Protein AF-R4XE07-F1 (afdb_monomer_lite)

Secondary structure (DSSP, 8-state):
-----------------------PPPP--PPPHHHHHHHHHHHHHHHHHHHHHHHHHHHTT--PPP--------SS----S--PPPHHHHHHHHHHHHHS---S-EEEEEE---B-STT-B-S-EEEEEEEEEETTEEEEEEEEE---TTS-SBEEEEESS---SS-S-HHHHGGGG-SB--TT---TTSPP-GGGGGGS-TT-HHHHH-PBPTT--TTSEEEEEEEE-S-B--TTSTTB-TTSEEEEE-TTT--EEEEEEEEE-

Sequence (265 aa):
MLQVSLIGATLLLGAVNAAPWVSAAPAWNPPTFSEAVAAHQRAAADNLKKSDADKSAAANKATVPAVDGKSNVKAAVDEPIHKAIDPKEEAKVTEQIRAAKSPEPKGIAFFPALATAPGRNTTPYGFIEFVYTSETSARIEVRLTNMPEDRGPFSYHIHTDRVSEHITDPPEQCKAAKGHLDPANVGEAFVCDSEKKGGCQAGDLTGKYGKIPASIKSSQVYKEVYDEKYISWKASDANFFVNRSIVIHEASNKGRIACANILAL

InterPro domains:
  IPR001424 Superoxide dismutase, copper/zinc binding domain [PF00080] (126-254)
  IPR024134 Superoxide dismutase (Cu/Zn) / superoxide dismutase copper chaperone [PTHR10003] (67-262)
  IPR036423 Superoxide dismutase-like, copper/zinc binding domain superfamily [G3DSA:2.60.40.200] (113-265)
  IPR036423 Superoxide dismutase-like, copper/zinc binding domain superfamily [SSF49329] (113-262)

Structure (mmCIF, N/CA/C/O backbone):
data_AF-R4XE07-F1
#
_entry.id   AF-R4XE07-F1
#
loop_
_atom_site.group_PDB
_atom_site.id
_atom_site.type_symbol
_atom_site.label_atom_id
_atom_site.label_alt_id
_atom_site.label_comp_id
_atom_site.label_asym_id
_atom_site.label_entity_id
_atom_site.label_seq_id
_atom_site.pdbx_PDB_ins_code
_atom_site.Cartn_x
_atom_site.Cartn_y
_atom_site.Cartn_z
_atom_site.occupancy
_atom_site.B_iso_or_equiv
_atom_site.auth_seq_id
_atom_site.auth_comp_id
_atom_site.auth_asym_id
_atom_site.auth_atom_id
_atom_site.pdbx_PDB_model_num
ATOM 1 N N . MET A 1 1 ? -43.673 -75.784 23.549 1.00 46.25 1 MET A N 1
ATOM 2 C CA . MET A 1 1 ? -42.481 -75.943 22.693 1.00 46.25 1 MET A CA 1
ATOM 3 C C . MET A 1 1 ? -42.272 -74.650 21.929 1.00 46.25 1 MET A C 1
ATOM 5 O O . MET A 1 1 ? -43.119 -74.340 21.110 1.00 46.25 1 MET A O 1
ATOM 9 N N . LEU A 1 2 ? -41.245 -73.881 22.293 1.00 37.53 2 LEU A N 1
ATOM 10 C CA . LEU A 1 2 ? -40.236 -73.245 21.430 1.00 37.53 2 LEU A CA 1
ATOM 11 C C . LEU A 1 2 ? -39.593 -72.108 22.235 1.00 37.53 2 LEU A C 1
ATOM 13 O O . LEU A 1 2 ? -40.176 -71.046 22.427 1.00 37.53 2 LEU A O 1
ATOM 17 N N . GLN A 1 3 ? -38.395 -72.387 22.745 1.00 42.88 3 GLN A N 1
ATOM 18 C CA . GLN A 1 3 ? -37.426 -71.364 23.115 1.00 42.88 3 GLN A CA 1
ATOM 19 C C . GLN A 1 3 ? -36.944 -70.687 21.831 1.00 42.88 3 GLN A C 1
ATOM 21 O O . GLN A 1 3 ? -36.571 -71.389 20.893 1.00 42.88 3 GLN A O 1
ATOM 26 N N . VAL A 1 4 ? -36.863 -69.358 21.820 1.00 41.41 4 VAL A N 1
ATOM 27 C CA . VAL A 1 4 ? -35.892 -68.646 20.983 1.00 41.41 4 VAL A CA 1
ATOM 28 C C . VAL A 1 4 ? -35.252 -67.548 21.823 1.00 41.41 4 VAL A C 1
ATOM 30 O O . VAL A 1 4 ? -35.892 -66.879 22.630 1.00 41.41 4 VAL A O 1
ATOM 33 N N . SER A 1 5 ? -33.939 -67.493 21.664 1.00 40.78 5 SER A N 1
ATOM 34 C CA . SER A 1 5 ? -32.919 -66.918 22.522 1.00 40.78 5 SER A CA 1
ATOM 35 C C . SER A 1 5 ? -32.960 -65.391 22.597 1.00 40.78 5 SER A C 1
ATOM 37 O O . SER A 1 5 ? -33.017 -64.717 21.571 1.00 40.78 5 SER A O 1
ATOM 39 N N . LEU A 1 6 ? -32.804 -64.851 23.810 1.00 40.59 6 LEU A N 1
ATOM 40 C CA . LEU A 1 6 ? -32.278 -63.504 24.026 1.00 40.59 6 LEU A CA 1
ATOM 41 C C . LEU A 1 6 ? -30.829 -63.474 23.519 1.00 40.59 6 LEU A C 1
ATOM 43 O O . LEU A 1 6 ? -29.976 -64.184 24.052 1.00 40.59 6 LEU A O 1
ATOM 47 N N . ILE A 1 7 ? -30.541 -62.639 22.522 1.00 45.41 7 ILE A N 1
ATOM 48 C CA . ILE A 1 7 ? -29.182 -62.161 22.260 1.00 45.41 7 ILE A CA 1
ATOM 49 C C . ILE A 1 7 ? -29.114 -60.763 22.865 1.00 45.41 7 ILE A C 1
ATOM 51 O O . ILE A 1 7 ? -29.664 -59.804 22.329 1.00 45.41 7 ILE A O 1
ATOM 55 N N . GLY A 1 8 ? -28.486 -60.677 24.036 1.00 38.91 8 GLY A N 1
ATOM 56 C CA . GLY A 1 8 ? -28.128 -59.414 24.659 1.00 38.91 8 GLY A CA 1
ATOM 57 C C . GLY A 1 8 ? -27.012 -58.753 23.860 1.00 38.91 8 GLY A C 1
ATOM 58 O O . GLY A 1 8 ? -25.876 -59.219 23.874 1.00 38.91 8 GLY A O 1
ATOM 59 N N . ALA A 1 9 ? -27.333 -57.660 23.174 1.00 40.53 9 ALA A N 1
ATOM 60 C CA . ALA A 1 9 ? -26.335 -56.706 22.722 1.00 40.53 9 ALA A CA 1
ATOM 61 C C . ALA A 1 9 ? -26.095 -55.715 23.866 1.00 40.53 9 ALA A C 1
ATOM 63 O O . ALA A 1 9 ? -26.828 -54.743 24.039 1.00 40.53 9 ALA A O 1
ATOM 64 N N . THR A 1 10 ? -25.087 -55.999 24.687 1.00 42.59 10 THR A N 1
ATOM 65 C CA . THR A 1 10 ? -24.553 -55.045 25.659 1.00 42.59 10 THR A CA 1
ATOM 66 C C . THR A 1 10 ? -23.977 -53.863 24.882 1.00 42.59 10 THR A C 1
ATOM 68 O O . THR A 1 10 ? -22.898 -53.962 24.299 1.00 42.59 10 THR A O 1
ATOM 71 N N . LEU A 1 11 ? -24.709 -52.748 24.839 1.00 38.41 11 LEU A N 1
ATOM 72 C CA . LEU A 1 11 ? -24.178 -51.472 24.378 1.00 38.41 11 LEU A CA 1
ATOM 73 C C . LEU A 1 11 ? -23.115 -51.032 25.397 1.00 38.41 11 LEU A C 1
ATOM 75 O O . LEU A 1 11 ? -23.436 -50.529 26.474 1.00 38.41 11 LEU A O 1
ATOM 79 N N . LEU A 1 12 ? -21.839 -51.257 25.084 1.00 41.44 12 LEU A N 1
ATOM 80 C CA . LEU A 1 12 ? -20.749 -50.554 25.749 1.00 41.44 12 LEU A CA 1
ATOM 81 C C . LEU A 1 12 ? -20.900 -49.067 25.409 1.00 41.44 12 LEU A C 1
ATOM 83 O O . LEU A 1 12 ? -20.565 -48.641 24.303 1.00 41.44 12 LEU A O 1
ATOM 87 N N . LEU A 1 13 ? -21.397 -48.271 26.360 1.00 42.09 13 LEU A N 1
ATOM 88 C CA . LEU A 1 13 ? -21.138 -46.836 26.369 1.00 42.09 13 LEU A CA 1
ATOM 89 C C . LEU A 1 13 ? -19.630 -46.653 26.562 1.00 42.09 13 LEU A C 1
ATOM 91 O O . LEU A 1 13 ? -19.124 -46.616 27.682 1.00 42.09 13 LEU A O 1
ATOM 95 N N . GLY A 1 14 ? -18.903 -46.566 25.451 1.00 34.78 14 GLY A N 1
ATOM 96 C CA . GLY A 1 14 ? -17.578 -45.974 25.442 1.00 34.78 14 GLY A CA 1
ATOM 97 C C . GLY A 1 14 ? -17.726 -44.510 25.834 1.00 34.78 14 GLY A C 1
ATOM 98 O O . GLY A 1 14 ? -18.208 -43.700 25.046 1.00 34.78 14 GLY A O 1
ATOM 99 N N . ALA A 1 15 ? -17.341 -44.178 27.063 1.00 43.38 15 ALA A N 1
ATOM 100 C CA . ALA A 1 15 ? -17.113 -42.804 27.464 1.00 43.38 15 ALA A CA 1
ATOM 101 C C . ALA A 1 15 ? -15.987 -42.244 26.585 1.00 43.38 15 ALA A C 1
ATOM 103 O O . ALA A 1 15 ? -14.805 -42.496 26.820 1.00 43.38 15 ALA A O 1
ATOM 104 N N . VAL A 1 16 ? -16.353 -41.508 25.537 1.00 41.44 16 VAL A N 1
ATOM 105 C CA . VAL A 1 16 ? -15.418 -40.620 24.856 1.00 41.44 16 VAL A CA 1
ATOM 106 C C . VAL A 1 16 ? -15.103 -39.493 25.831 1.00 41.44 16 VAL A C 1
ATOM 108 O O . VAL A 1 16 ? -15.877 -38.557 26.009 1.00 41.44 16 VAL A O 1
ATOM 111 N N . ASN A 1 17 ? -13.969 -39.616 26.518 1.00 40.06 17 ASN A N 1
ATOM 112 C CA . ASN A 1 17 ? -13.338 -38.488 27.184 1.00 40.06 17 ASN A CA 1
ATOM 113 C C . ASN A 1 17 ? -13.041 -37.437 26.108 1.00 40.06 17 ASN A C 1
ATOM 115 O O . ASN A 1 17 ? -12.028 -37.509 25.413 1.00 40.06 17 ASN A O 1
ATOM 119 N N . ALA A 1 18 ? -13.941 -36.466 25.960 1.00 41.50 18 ALA A N 1
ATOM 120 C CA . ALA A 1 18 ? -13.648 -35.216 25.287 1.00 41.50 18 ALA A CA 1
ATOM 121 C C . ALA A 1 18 ? -12.631 -34.470 26.158 1.00 41.50 18 ALA A C 1
ATOM 123 O O . ALA A 1 18 ? -12.981 -33.724 27.070 1.00 41.50 18 ALA A O 1
ATOM 124 N N . ALA A 1 19 ? -11.350 -34.742 25.921 1.00 39.81 19 ALA A N 1
ATOM 125 C CA . ALA A 1 19 ? -10.271 -33.931 26.448 1.00 39.81 19 ALA A CA 1
ATOM 126 C C . ALA A 1 19 ? -10.446 -32.500 25.903 1.00 39.81 19 ALA A C 1
ATOM 128 O O . ALA A 1 19 ? -10.545 -32.337 24.683 1.00 39.81 19 ALA A O 1
ATOM 129 N N . PRO A 1 20 ? -10.479 -31.457 26.749 1.00 38.12 20 PRO A N 1
ATOM 130 C CA . PRO A 1 20 ? -10.523 -30.087 26.271 1.00 38.12 20 PRO A CA 1
ATOM 131 C C . PRO A 1 20 ? -9.124 -29.715 25.773 1.00 38.12 20 PRO A C 1
ATOM 133 O O . PRO A 1 20 ? -8.318 -29.137 26.495 1.00 38.12 20 PRO A O 1
ATOM 136 N N . TRP A 1 21 ? -8.814 -30.060 24.525 1.00 38.91 21 TRP A N 1
ATOM 137 C CA . TRP A 1 21 ? -7.677 -29.480 23.815 1.00 38.91 21 TRP A CA 1
ATOM 138 C C . TRP A 1 21 ? -8.070 -28.089 23.320 1.00 38.91 21 TRP A C 1
ATOM 140 O O . TRP A 1 21 ? -8.264 -27.853 22.133 1.00 38.91 21 TRP A O 1
ATOM 150 N N . VAL A 1 22 ? -8.187 -27.149 24.257 1.00 39.59 22 VAL A N 1
ATOM 151 C CA . VAL A 1 22 ? -7.939 -25.742 23.952 1.00 39.59 22 VAL A CA 1
ATOM 152 C C . VAL A 1 22 ? -6.469 -25.522 24.272 1.00 39.59 22 VAL A C 1
ATOM 154 O O . VAL A 1 22 ? -6.110 -25.094 25.366 1.00 39.59 22 VAL A O 1
ATOM 157 N N . SER A 1 23 ? -5.586 -25.863 23.332 1.00 40.41 23 SER A N 1
ATOM 158 C CA . SER A 1 23 ? -4.265 -25.247 23.336 1.00 40.41 23 SER A CA 1
ATOM 159 C C . SER A 1 23 ? -4.505 -23.771 23.047 1.00 40.41 23 SER A C 1
ATOM 161 O O . SER A 1 23 ? -4.778 -23.401 21.903 1.00 40.41 23 SER A O 1
ATOM 163 N N . ALA A 1 24 ? -4.491 -22.938 24.087 1.00 39.38 24 ALA A N 1
ATOM 164 C CA . ALA A 1 24 ? -4.401 -21.501 23.912 1.00 39.38 24 ALA A CA 1
ATOM 165 C C . ALA A 1 24 ? -3.235 -21.245 22.950 1.00 39.38 24 ALA A C 1
ATOM 167 O O . ALA A 1 24 ? -2.100 -21.638 23.233 1.00 39.38 24 ALA A O 1
ATOM 168 N N . ALA A 1 25 ? -3.527 -20.662 21.785 1.00 36.88 25 ALA A N 1
ATOM 169 C CA . ALA A 1 25 ? -2.478 -20.145 20.924 1.00 36.88 25 ALA A CA 1
ATOM 170 C C . ALA A 1 25 ? -1.601 -19.226 21.793 1.00 36.88 25 ALA A C 1
ATOM 172 O O . ALA A 1 25 ? -2.158 -18.457 22.587 1.00 36.88 25 ALA A O 1
ATOM 173 N N . PRO A 1 26 ? -0.263 -19.328 21.722 1.00 36.03 26 PRO A N 1
ATOM 174 C CA . PRO A 1 26 ? 0.598 -18.465 22.514 1.00 36.03 26 PRO A CA 1
ATOM 175 C C . PRO A 1 26 ? 0.203 -17.012 22.246 1.00 36.03 26 PRO A C 1
ATOM 177 O O . PRO A 1 26 ? 0.031 -16.622 21.090 1.00 36.03 26 PRO A O 1
ATOM 180 N N . ALA A 1 27 ? 0.009 -16.236 23.315 1.00 34.91 27 ALA A N 1
ATOM 181 C CA . ALA A 1 27 ? -0.252 -14.810 23.208 1.00 34.91 27 ALA A CA 1
ATOM 182 C C . ALA A 1 27 ? 0.840 -14.192 22.326 1.00 34.91 27 ALA A C 1
ATOM 184 O O . ALA A 1 27 ? 2.028 -14.266 22.646 1.00 34.91 27 ALA A O 1
ATOM 185 N N . TRP A 1 28 ? 0.440 -13.657 21.174 1.00 34.34 28 TRP A N 1
ATOM 186 C CA . TRP A 1 28 ? 1.358 -12.991 20.267 1.00 34.34 28 TRP A CA 1
ATOM 187 C C . TRP A 1 28 ? 1.817 -11.694 20.933 1.00 34.34 28 TRP A C 1
ATOM 189 O O . TRP A 1 28 ? 1.034 -10.757 21.067 1.00 34.34 28 TRP A O 1
ATOM 199 N N . ASN A 1 29 ? 3.074 -11.662 21.372 1.00 35.47 29 ASN A N 1
ATOM 200 C CA . ASN A 1 29 ? 3.746 -10.429 21.757 1.00 35.47 29 ASN A CA 1
ATOM 201 C C . ASN A 1 29 ? 4.391 -9.843 20.494 1.00 35.47 29 ASN A C 1
ATOM 203 O O . ASN A 1 29 ? 5.371 -10.421 20.012 1.00 35.47 29 ASN A O 1
ATOM 207 N N . PRO A 1 30 ? 3.859 -8.744 19.927 1.00 38.34 30 PRO A N 1
ATOM 208 C CA . PRO A 1 30 ? 4.532 -8.067 18.831 1.00 38.34 30 PRO A CA 1
ATOM 209 C C . PRO A 1 30 ? 5.936 -7.632 19.261 1.00 38.34 30 PRO A C 1
ATOM 211 O O . PRO A 1 30 ? 6.096 -7.177 20.398 1.00 38.34 30 PRO A O 1
ATOM 214 N N . PRO A 1 31 ? 6.940 -7.709 18.368 1.00 37.25 31 PRO A N 1
ATOM 215 C CA . PRO A 1 31 ? 8.197 -7.017 18.597 1.00 37.25 31 PRO A CA 1
ATOM 216 C C . PRO A 1 31 ? 7.910 -5.528 18.792 1.00 37.25 31 PRO A C 1
ATOM 218 O O . PRO A 1 31 ? 7.076 -4.936 18.101 1.00 37.25 31 PRO A O 1
ATOM 221 N N . THR A 1 32 ? 8.608 -4.928 19.743 1.00 38.44 32 THR A N 1
ATOM 222 C CA . THR A 1 32 ? 8.589 -3.483 19.944 1.00 38.44 32 THR A CA 1
ATOM 223 C C . THR A 1 32 ? 9.085 -2.772 18.683 1.00 38.44 32 THR A C 1
ATOM 225 O O . THR A 1 32 ? 9.834 -3.329 17.876 1.00 38.44 32 THR A O 1
ATOM 228 N N . PHE A 1 33 ? 8.685 -1.514 18.501 1.00 39.16 33 PHE A N 1
ATOM 229 C CA . PHE A 1 33 ? 9.108 -0.691 17.367 1.00 39.16 33 PHE A CA 1
ATOM 230 C C . PHE A 1 33 ? 10.636 -0.703 17.155 1.00 39.16 33 PHE A C 1
ATOM 232 O O . PHE A 1 33 ? 11.117 -0.890 16.036 1.00 39.16 33 PHE A O 1
ATOM 239 N N . SER A 1 34 ? 11.409 -0.591 18.239 1.00 37.53 34 SER A N 1
ATOM 240 C CA . SER A 1 34 ? 12.874 -0.648 18.197 1.00 37.53 34 SER A CA 1
ATOM 241 C C . SER A 1 34 ? 13.399 -2.001 17.716 1.00 37.53 34 SER A C 1
ATOM 243 O O . SER A 1 34 ? 14.393 -2.047 16.996 1.00 37.53 34 SER A O 1
ATOM 245 N N . GLU A 1 35 ? 12.735 -3.102 18.061 1.00 41.00 35 GLU A N 1
ATOM 246 C CA . GLU A 1 35 ? 13.108 -4.446 17.617 1.00 41.00 35 GLU A CA 1
ATOM 247 C C . GLU A 1 35 ? 12.793 -4.665 16.136 1.00 41.00 35 GLU A C 1
ATOM 249 O O . GLU A 1 35 ? 13.624 -5.229 15.422 1.00 41.00 35 GLU A O 1
ATOM 254 N N . ALA A 1 36 ? 11.649 -4.171 15.655 1.00 37.81 36 ALA A N 1
ATOM 255 C CA . ALA A 1 36 ? 11.265 -4.261 14.247 1.00 37.81 36 ALA A CA 1
ATOM 256 C C . ALA A 1 36 ? 12.189 -3.418 13.349 1.00 37.81 36 ALA A C 1
ATOM 258 O O . ALA A 1 36 ? 12.696 -3.910 12.339 1.00 37.81 36 ALA A O 1
ATOM 259 N N . VAL A 1 37 ? 12.496 -2.182 13.758 1.00 41.25 37 VAL A N 1
ATOM 260 C CA . VAL A 1 37 ? 13.454 -1.315 13.053 1.00 41.25 37 VAL A CA 1
ATOM 261 C C . VAL A 1 37 ? 14.860 -1.902 13.093 1.00 41.25 37 VAL A C 1
ATOM 263 O O . VAL A 1 37 ? 15.514 -1.971 12.055 1.00 41.25 37 VAL A O 1
ATOM 266 N N . ALA A 1 38 ? 15.325 -2.394 14.244 1.00 42.72 38 ALA A N 1
ATOM 267 C CA . ALA A 1 38 ? 16.649 -3.002 14.348 1.00 42.72 38 ALA A CA 1
ATOM 268 C C . ALA A 1 38 ? 16.761 -4.310 13.549 1.00 42.72 38 ALA A C 1
ATOM 270 O O . ALA A 1 38 ? 17.843 -4.637 13.063 1.00 42.72 38 ALA A O 1
ATOM 271 N N . ALA A 1 39 ? 15.685 -5.090 13.422 1.00 42.16 39 ALA A N 1
ATOM 272 C CA . ALA A 1 39 ? 15.653 -6.268 12.555 1.00 42.16 39 ALA A CA 1
ATOM 273 C C . ALA A 1 39 ? 15.742 -5.865 11.075 1.00 42.16 39 ALA A C 1
ATOM 275 O O . ALA A 1 39 ? 16.527 -6.445 10.324 1.00 42.16 39 ALA A O 1
ATOM 276 N N . HIS A 1 40 ? 15.017 -4.817 10.681 1.00 39.91 40 HIS A N 1
ATOM 277 C CA . HIS A 1 40 ? 15.034 -4.296 9.317 1.00 39.91 40 HIS A CA 1
ATOM 278 C C . HIS A 1 40 ? 16.385 -3.658 8.943 1.00 39.91 40 HIS A C 1
ATOM 280 O O . HIS A 1 40 ? 16.942 -3.945 7.886 1.00 39.91 40 HIS A O 1
ATOM 286 N N . GLN A 1 41 ? 16.974 -2.858 9.837 1.00 41.03 41 GLN A N 1
ATOM 287 C CA . GLN A 1 41 ? 18.305 -2.266 9.660 1.00 41.03 41 GLN A CA 1
ATOM 288 C C . GLN A 1 41 ? 19.404 -3.335 9.575 1.00 41.03 41 GLN A C 1
ATOM 290 O O . GLN A 1 41 ? 20.312 -3.219 8.751 1.00 41.03 41 GLN A O 1
ATOM 295 N N . ARG A 1 42 ? 19.309 -4.410 10.372 1.00 43.56 42 ARG A N 1
ATOM 296 C CA . ARG A 1 42 ? 20.222 -5.562 10.275 1.00 43.56 42 ARG A CA 1
ATOM 297 C C . ARG A 1 42 ? 20.092 -6.278 8.931 1.00 43.56 42 ARG A C 1
ATOM 299 O O . ARG A 1 42 ? 21.104 -6.533 8.286 1.00 43.56 42 ARG A O 1
ATOM 306 N N . ALA A 1 43 ? 18.867 -6.510 8.463 1.00 40.03 43 ALA A N 1
ATOM 307 C CA . ALA A 1 43 ? 18.619 -7.114 7.155 1.00 40.03 43 ALA A CA 1
ATOM 308 C C . ALA A 1 43 ? 19.146 -6.249 5.993 1.00 40.03 43 ALA A C 1
ATOM 310 O O . ALA A 1 43 ? 19.711 -6.780 5.035 1.00 40.03 43 ALA A O 1
ATOM 311 N N . ALA A 1 44 ? 19.018 -4.920 6.088 1.00 37.88 44 ALA A N 1
ATOM 312 C CA . ALA A 1 44 ? 19.599 -3.987 5.124 1.00 37.88 44 ALA A CA 1
ATOM 313 C C . ALA A 1 44 ? 21.138 -4.062 5.114 1.00 37.88 44 ALA A C 1
ATOM 315 O O . ALA A 1 44 ? 21.746 -4.142 4.047 1.00 37.88 44 ALA A O 1
ATOM 316 N N . ALA A 1 45 ? 21.770 -4.111 6.291 1.00 34.69 45 ALA A N 1
ATOM 317 C CA . ALA A 1 45 ? 23.222 -4.235 6.418 1.00 34.69 45 ALA A CA 1
ATOM 318 C C . ALA A 1 45 ? 23.763 -5.575 5.883 1.00 34.69 45 ALA A C 1
ATOM 320 O O . ALA A 1 45 ? 24.833 -5.610 5.274 1.00 34.69 45 ALA A O 1
ATOM 321 N N . ASP A 1 46 ? 23.036 -6.676 6.067 1.00 42.47 46 ASP A N 1
ATOM 322 C CA . ASP A 1 46 ? 23.449 -7.986 5.553 1.00 42.47 46 ASP A CA 1
ATOM 323 C C . ASP A 1 46 ? 23.274 -8.099 4.028 1.00 42.47 46 ASP A C 1
ATOM 325 O O . ASP A 1 46 ? 24.094 -8.731 3.359 1.00 42.47 46 ASP A O 1
ATOM 329 N N . ASN A 1 47 ? 22.291 -7.398 3.453 1.00 41.38 47 ASN A N 1
ATOM 330 C CA . ASN A 1 47 ? 22.152 -7.245 2.002 1.00 41.38 47 ASN A CA 1
ATOM 331 C C . ASN A 1 47 ? 23.311 -6.473 1.366 1.00 41.38 47 ASN A C 1
ATOM 333 O O . ASN A 1 47 ? 23.803 -6.872 0.309 1.00 41.38 47 ASN A O 1
ATOM 337 N N . LEU A 1 48 ? 23.783 -5.408 2.022 1.00 34.81 48 LEU A N 1
ATOM 338 C CA . LEU A 1 48 ? 24.986 -4.681 1.605 1.00 34.81 48 LEU A CA 1
ATOM 339 C C . LEU A 1 48 ? 26.201 -5.620 1.553 1.00 34.81 48 LEU A C 1
ATOM 341 O O . LEU A 1 48 ? 26.837 -5.734 0.505 1.00 34.81 48 LEU A O 1
ATOM 345 N N . LYS A 1 49 ? 26.443 -6.393 2.620 1.00 44.62 49 LYS A N 1
ATOM 346 C CA . LYS A 1 49 ? 27.557 -7.359 2.679 1.00 44.62 49 LYS A CA 1
ATOM 347 C C . LYS A 1 49 ? 27.462 -8.449 1.610 1.00 44.62 49 LYS A C 1
ATOM 349 O O . LYS A 1 49 ? 28.477 -8.817 1.021 1.00 44.62 49 LYS A O 1
ATOM 354 N N . LYS A 1 50 ? 26.258 -8.968 1.343 1.00 45.84 50 LYS A N 1
ATOM 355 C CA . LYS A 1 50 ? 26.036 -9.975 0.294 1.00 45.84 50 LYS A CA 1
ATOM 356 C C . LYS A 1 50 ? 26.303 -9.397 -1.100 1.00 45.84 50 LYS A C 1
ATOM 358 O O . LYS A 1 50 ? 26.958 -10.045 -1.910 1.00 45.84 50 LYS A O 1
ATOM 363 N N . SER A 1 51 ? 25.896 -8.149 -1.340 1.00 41.47 51 SER A N 1
ATOM 364 C CA . SER A 1 51 ? 26.166 -7.449 -2.601 1.00 41.47 51 SER A CA 1
ATOM 365 C C . SER A 1 51 ? 27.661 -7.195 -2.844 1.00 41.47 51 SER A C 1
ATOM 367 O O . SER A 1 51 ? 28.117 -7.257 -3.986 1.00 41.47 51 SER A O 1
ATOM 369 N N . ASP A 1 52 ? 28.440 -6.967 -1.784 1.00 42.12 52 ASP A N 1
ATOM 370 C CA . ASP A 1 52 ? 29.893 -6.794 -1.874 1.00 42.12 52 ASP A CA 1
ATOM 371 C C . ASP A 1 52 ? 30.619 -8.131 -2.099 1.00 42.12 52 ASP A C 1
ATOM 373 O O . ASP A 1 52 ? 31.574 -8.199 -2.880 1.00 42.12 52 ASP A O 1
ATOM 377 N N . ALA A 1 53 ? 30.125 -9.219 -1.499 1.00 40.00 53 ALA A N 1
ATOM 378 C CA . ALA A 1 53 ? 30.626 -10.572 -1.742 1.00 40.00 53 ALA A CA 1
ATOM 379 C C . ALA A 1 53 ? 30.376 -11.038 -3.192 1.00 40.00 53 ALA A C 1
ATOM 381 O O . ALA A 1 53 ? 31.280 -11.585 -3.828 1.00 40.00 53 ALA A O 1
ATOM 382 N N . ASP A 1 54 ? 29.196 -10.752 -3.749 1.00 43.75 54 ASP A N 1
ATOM 383 C CA . ASP A 1 54 ? 28.847 -11.105 -5.132 1.00 43.75 54 ASP A CA 1
ATOM 384 C C . ASP A 1 54 ? 29.664 -10.296 -6.162 1.00 43.75 54 ASP A C 1
ATOM 386 O O . ASP A 1 54 ? 30.094 -10.833 -7.188 1.00 43.75 54 ASP A O 1
ATOM 390 N N . LYS A 1 55 ? 29.963 -9.018 -5.876 1.00 47.16 55 LYS A N 1
ATOM 391 C CA . LYS A 1 55 ? 30.865 -8.186 -6.700 1.00 47.16 55 LYS A CA 1
ATOM 392 C C . LYS A 1 55 ? 32.312 -8.688 -6.674 1.00 47.16 55 LYS A C 1
ATOM 394 O O . LYS A 1 55 ? 32.961 -8.722 -7.718 1.00 47.16 55 LYS A O 1
ATOM 399 N N . SER A 1 56 ? 32.802 -9.103 -5.506 1.00 47.28 56 SER A N 1
ATOM 400 C CA . SER A 1 56 ? 34.128 -9.715 -5.326 1.00 47.28 56 SER A CA 1
ATOM 401 C C . SER A 1 56 ? 34.276 -11.012 -6.138 1.00 47.28 56 SER A C 1
ATOM 403 O O . SER A 1 56 ? 35.269 -11.211 -6.842 1.00 47.28 56 SER A O 1
ATOM 405 N N . ALA A 1 57 ? 33.244 -11.860 -6.135 1.00 38.94 57 ALA A N 1
ATOM 406 C CA . ALA A 1 57 ? 33.224 -13.096 -6.912 1.00 38.94 57 ALA A CA 1
ATOM 407 C C . ALA A 1 57 ? 33.182 -12.851 -8.435 1.00 38.94 57 ALA A C 1
ATOM 409 O O . ALA A 1 57 ? 33.821 -13.581 -9.194 1.00 38.94 57 ALA A O 1
ATOM 410 N N . ALA A 1 58 ? 32.467 -11.814 -8.889 1.00 41.84 58 ALA A N 1
ATOM 411 C CA . ALA A 1 58 ? 32.398 -11.440 -10.302 1.00 41.84 58 ALA A CA 1
ATOM 412 C C . ALA A 1 58 ? 33.714 -10.834 -10.829 1.00 41.84 58 ALA A C 1
ATOM 414 O O . ALA A 1 58 ? 34.118 -11.137 -11.953 1.00 41.84 58 ALA A O 1
ATOM 415 N N . ALA A 1 59 ? 34.416 -10.036 -10.014 1.00 43.00 59 ALA A N 1
ATOM 416 C CA . ALA A 1 59 ? 35.706 -9.441 -10.373 1.00 43.00 59 ALA A CA 1
ATOM 417 C C . ALA A 1 59 ? 36.815 -10.494 -10.570 1.00 43.00 59 ALA A C 1
ATOM 419 O O . ALA A 1 59 ? 37.650 -10.353 -11.460 1.00 43.00 59 ALA A O 1
ATOM 420 N N . ASN A 1 60 ? 36.775 -11.599 -9.819 1.00 44.38 60 ASN A N 1
ATOM 421 C CA . ASN A 1 60 ? 37.755 -12.686 -9.932 1.00 44.38 60 ASN A CA 1
ATOM 422 C C . ASN A 1 60 ? 37.555 -13.608 -11.150 1.00 44.38 60 ASN A C 1
ATOM 424 O O . ASN A 1 60 ? 38.362 -14.514 -11.361 1.00 44.38 60 ASN A O 1
ATOM 428 N N . LYS A 1 61 ? 36.503 -13.407 -11.960 1.00 39.00 61 LYS A N 1
ATOM 429 C CA . LYS A 1 61 ? 36.191 -14.259 -13.124 1.00 39.00 61 LYS A CA 1
ATOM 430 C C . LYS A 1 61 ? 36.493 -13.609 -14.483 1.00 39.00 61 LYS A C 1
ATOM 432 O O . LYS A 1 61 ? 36.334 -14.263 -15.510 1.00 39.00 61 LYS A O 1
ATOM 437 N N . ALA A 1 62 ? 36.946 -12.354 -14.510 1.00 32.62 62 ALA A N 1
ATOM 438 C CA . ALA A 1 62 ? 37.278 -11.638 -15.740 1.00 32.62 62 ALA A CA 1
ATOM 439 C C . ALA A 1 62 ? 38.801 -11.558 -15.953 1.00 32.62 62 ALA A C 1
ATOM 441 O O . ALA A 1 62 ? 39.447 -10.581 -15.587 1.00 32.62 62 ALA A O 1
ATOM 442 N N . THR A 1 63 ? 39.393 -12.579 -16.574 1.00 33.72 63 THR A N 1
ATOM 443 C CA . THR A 1 63 ? 40.735 -12.483 -17.168 1.00 33.72 63 THR A CA 1
ATOM 444 C C . THR A 1 63 ? 40.639 -11.737 -18.502 1.00 33.72 63 THR A C 1
ATOM 446 O O . THR A 1 63 ? 40.100 -12.251 -19.479 1.00 33.72 63 THR A O 1
ATOM 449 N N . VAL A 1 64 ? 41.151 -10.505 -18.540 1.00 29.80 64 VAL A N 1
ATOM 450 C CA . VAL A 1 64 ? 41.240 -9.658 -19.743 1.00 29.80 64 VAL A CA 1
ATOM 451 C C . VAL A 1 64 ? 42.628 -9.831 -20.383 1.00 29.80 64 VAL A C 1
ATOM 453 O O . VAL A 1 64 ? 43.618 -9.714 -19.657 1.00 29.80 64 VAL A O 1
ATOM 456 N N . PRO A 1 65 ? 42.765 -10.079 -21.702 1.00 30.16 65 PRO A N 1
ATOM 457 C CA . PRO A 1 65 ? 44.046 -9.934 -22.385 1.00 30.16 65 PRO A CA 1
ATOM 458 C C . PRO A 1 65 ? 44.318 -8.458 -22.725 1.00 30.16 65 PRO A C 1
ATOM 460 O O . PRO A 1 65 ? 43.412 -7.706 -23.083 1.00 30.16 65 PRO A O 1
ATOM 463 N N . ALA A 1 66 ? 45.581 -8.057 -22.591 1.00 37.31 66 ALA A N 1
ATOM 464 C CA . ALA A 1 66 ? 46.071 -6.690 -22.749 1.00 37.31 66 ALA A CA 1
ATOM 465 C C . ALA A 1 66 ? 46.026 -6.178 -24.202 1.00 37.31 66 ALA A C 1
ATOM 467 O O . ALA A 1 66 ? 46.384 -6.916 -25.119 1.00 37.31 66 ALA A O 1
ATOM 468 N N . VAL A 1 67 ? 45.669 -4.897 -24.384 1.00 27.00 67 VAL A N 1
ATOM 469 C CA . VAL A 1 67 ? 46.007 -4.087 -25.570 1.00 27.00 67 VAL A CA 1
ATOM 470 C C . VAL A 1 67 ? 46.306 -2.644 -25.147 1.00 27.00 67 VAL A C 1
ATOM 472 O O . VAL A 1 67 ? 45.627 -2.060 -24.302 1.00 27.00 67 VAL A O 1
ATOM 475 N N . ASP A 1 68 ? 47.344 -2.105 -25.776 1.00 32.66 68 ASP A N 1
ATOM 476 C CA . ASP A 1 68 ? 48.037 -0.857 -25.493 1.00 32.66 68 ASP A CA 1
ATOM 477 C C . ASP A 1 68 ? 47.419 0.360 -26.216 1.00 32.66 68 ASP A C 1
ATOM 479 O O . ASP A 1 68 ? 46.946 0.251 -27.345 1.00 32.66 68 ASP A O 1
ATOM 483 N N . GLY A 1 69 ? 47.562 1.558 -25.627 1.00 29.97 69 GLY A N 1
ATOM 484 C CA . GLY A 1 69 ? 47.802 2.789 -26.400 1.00 29.97 69 GLY A CA 1
ATOM 485 C C . GLY A 1 69 ? 46.708 3.874 -26.488 1.00 29.97 69 GLY A C 1
ATOM 486 O O . GLY A 1 69 ? 45.852 3.843 -27.358 1.00 29.97 69 GLY A O 1
ATOM 487 N N . LYS A 1 70 ? 46.924 4.952 -25.710 1.00 29.56 70 LYS A N 1
ATOM 488 C CA . LYS A 1 70 ? 46.689 6.392 -26.012 1.00 29.56 70 LYS A CA 1
ATOM 489 C C . LYS A 1 70 ? 45.248 6.907 -26.267 1.00 29.56 70 LYS A C 1
ATOM 491 O O . LYS A 1 70 ? 44.789 6.969 -27.398 1.00 29.56 70 LYS A O 1
ATOM 496 N N . SER A 1 71 ? 44.649 7.556 -25.260 1.00 29.36 71 SER A N 1
ATOM 497 C CA . SER A 1 71 ? 44.560 9.035 -25.130 1.00 29.36 71 SER A CA 1
ATOM 498 C C . SER A 1 71 ? 43.397 9.499 -24.223 1.00 29.36 71 SER A C 1
ATOM 500 O O . SER A 1 71 ? 42.260 9.074 -24.361 1.00 29.36 71 SER A O 1
ATOM 502 N N . ASN A 1 72 ? 43.744 10.388 -23.286 1.00 34.50 72 ASN A N 1
ATOM 503 C CA . ASN A 1 72 ? 42.981 11.506 -22.712 1.00 34.50 72 ASN A CA 1
ATOM 504 C C . ASN A 1 72 ? 41.480 11.357 -22.381 1.00 34.50 72 ASN A C 1
ATOM 506 O O . ASN A 1 72 ? 40.642 11.842 -23.130 1.00 34.50 72 ASN A O 1
ATOM 510 N N . VAL A 1 73 ? 41.181 10.943 -21.142 1.00 29.66 73 VAL A N 1
ATOM 511 C CA . VAL A 1 73 ? 40.210 11.628 -20.258 1.00 29.66 73 VAL A CA 1
ATOM 512 C C . VAL A 1 73 ? 40.755 11.547 -18.826 1.00 29.66 73 VAL A C 1
ATOM 514 O O . VAL A 1 73 ? 40.599 10.538 -18.147 1.00 29.66 73 VAL A O 1
ATOM 517 N N . LYS A 1 74 ? 41.456 12.589 -18.367 1.00 37.69 74 LYS A N 1
ATOM 518 C CA . LYS A 1 74 ? 41.840 12.744 -16.956 1.00 37.69 74 LYS A CA 1
ATOM 519 C C . LYS A 1 74 ? 41.122 13.964 -16.393 1.00 37.69 74 LYS A C 1
ATOM 521 O O . LYS A 1 74 ? 41.677 15.054 -16.420 1.00 37.69 74 LYS A O 1
ATOM 526 N N . ALA A 1 75 ? 39.892 13.761 -15.932 1.00 33.28 75 ALA A N 1
ATOM 527 C CA . ALA A 1 75 ? 39.234 14.530 -14.873 1.00 33.28 75 ALA A CA 1
ATOM 528 C C . ALA A 1 75 ? 37.829 13.952 -14.633 1.00 33.28 75 ALA A C 1
ATOM 530 O O . ALA A 1 75 ? 37.125 13.662 -15.594 1.00 33.28 75 ALA A O 1
ATOM 531 N N . ALA A 1 76 ? 37.437 13.864 -13.359 1.00 29.88 76 ALA A N 1
ATOM 532 C CA . ALA A 1 76 ? 36.115 13.488 -12.843 1.00 29.88 76 ALA A CA 1
ATOM 533 C C . ALA A 1 76 ? 35.817 11.990 -12.636 1.00 29.88 76 ALA A C 1
ATOM 535 O O . ALA A 1 76 ? 34.751 11.509 -12.999 1.00 29.88 76 ALA A O 1
ATOM 536 N N . VAL A 1 77 ? 36.707 11.272 -11.950 1.00 30.97 77 VAL A N 1
ATOM 537 C CA . VAL A 1 77 ? 36.289 10.169 -11.068 1.00 30.97 77 VAL A CA 1
ATOM 538 C C . VAL A 1 77 ? 37.247 10.201 -9.888 1.00 30.97 77 VAL A C 1
ATOM 540 O O . VAL A 1 77 ? 38.384 9.802 -10.066 1.00 30.97 77 VAL A O 1
ATOM 543 N N . ASP A 1 78 ? 36.852 10.839 -8.787 1.00 30.73 78 ASP A N 1
ATOM 544 C CA . ASP A 1 78 ? 37.416 10.673 -7.435 1.00 30.73 78 ASP A CA 1
ATOM 545 C C . ASP A 1 78 ? 36.776 11.727 -6.514 1.00 30.73 78 ASP A C 1
ATOM 547 O O . ASP A 1 78 ? 37.393 12.709 -6.110 1.00 30.73 78 ASP A O 1
ATOM 551 N N . GLU A 1 79 ? 35.498 11.532 -6.186 1.00 27.42 79 GLU A N 1
ATOM 552 C CA . GLU A 1 79 ? 34.966 12.017 -4.913 1.00 27.42 79 GLU A CA 1
ATOM 553 C C . GLU A 1 79 ? 34.058 10.918 -4.334 1.00 27.42 79 GLU A C 1
ATOM 555 O O . GLU A 1 79 ? 33.138 10.460 -5.021 1.00 27.42 79 GLU A O 1
ATOM 560 N N . PRO A 1 80 ? 34.321 10.413 -3.114 1.00 32.97 80 PRO A N 1
ATOM 561 C CA . PRO A 1 80 ? 33.518 9.357 -2.518 1.00 32.97 80 PRO A CA 1
ATOM 562 C C . PRO A 1 80 ? 32.145 9.913 -2.127 1.00 32.97 80 PRO A C 1
ATOM 564 O O . PRO A 1 80 ? 31.973 10.546 -1.084 1.00 32.97 80 PRO A O 1
ATOM 567 N N . ILE A 1 81 ? 31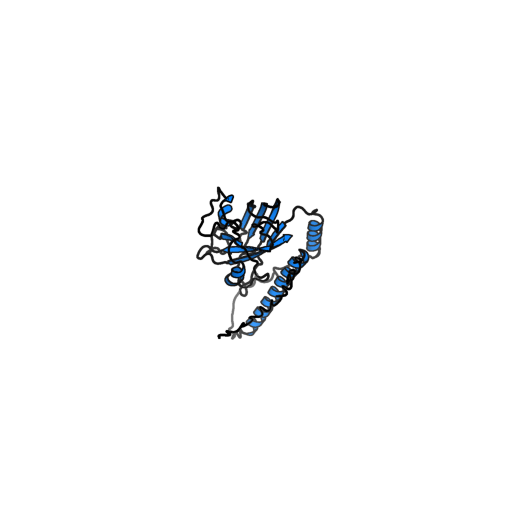.136 9.645 -2.955 1.00 35.00 81 ILE A N 1
ATOM 568 C CA . ILE A 1 81 ? 29.736 9.826 -2.574 1.00 35.00 81 ILE A CA 1
ATOM 569 C C . ILE A 1 81 ? 29.411 8.721 -1.569 1.00 35.00 81 ILE A C 1
ATOM 571 O O . ILE A 1 81 ? 29.016 7.639 -1.971 1.00 35.00 81 ILE A O 1
ATOM 575 N N . HIS A 1 82 ? 29.669 8.987 -0.287 1.00 32.62 82 HIS A N 1
ATOM 576 C CA . HIS A 1 82 ? 28.972 8.508 0.915 1.00 32.62 82 HIS A CA 1
ATOM 577 C C . HIS A 1 82 ? 29.804 8.932 2.128 1.00 32.62 82 HIS A C 1
ATOM 579 O O . HIS A 1 82 ? 30.574 8.161 2.699 1.00 32.62 82 HIS A O 1
ATOM 585 N N . LYS A 1 83 ? 29.652 10.193 2.540 1.00 35.56 83 LYS A N 1
ATOM 586 C CA . LYS A 1 83 ? 30.038 10.580 3.894 1.00 35.56 83 LYS A CA 1
ATOM 587 C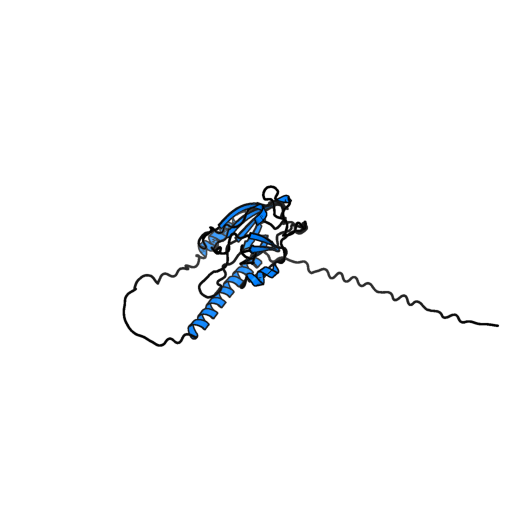 C . LYS A 1 83 ? 29.012 9.939 4.828 1.00 35.56 83 LYS A C 1
ATOM 589 O O . LYS A 1 83 ? 27.825 10.235 4.714 1.00 35.56 83 LYS A O 1
ATOM 594 N N . ALA A 1 84 ? 29.456 9.017 5.682 1.00 37.31 84 ALA A N 1
ATOM 595 C CA . ALA A 1 84 ? 28.631 8.484 6.759 1.00 37.31 84 ALA A CA 1
ATOM 596 C C . ALA A 1 84 ? 28.022 9.657 7.543 1.00 37.31 84 ALA A C 1
ATOM 598 O O . ALA A 1 84 ? 28.717 10.644 7.806 1.00 37.31 84 ALA A O 1
ATOM 599 N N . ILE A 1 85 ? 26.727 9.570 7.850 1.00 36.56 85 ILE A N 1
ATOM 600 C CA . ILE A 1 85 ? 26.030 10.579 8.652 1.00 36.56 85 ILE A CA 1
ATOM 601 C C . ILE A 1 85 ? 26.777 10.697 9.985 1.00 36.56 85 ILE A C 1
ATOM 603 O O . ILE A 1 85 ? 27.124 9.686 10.593 1.00 36.56 85 ILE A O 1
ATOM 607 N N . ASP A 1 86 ? 27.095 11.928 10.391 1.00 41.19 86 ASP A N 1
ATOM 608 C CA . ASP A 1 86 ? 27.824 12.186 11.632 1.00 41.19 86 ASP A CA 1
ATOM 609 C C . ASP A 1 86 ? 27.012 11.616 12.812 1.00 41.19 86 ASP A C 1
ATOM 611 O O . ASP A 1 86 ? 25.854 12.010 12.986 1.00 41.19 86 ASP A O 1
ATOM 615 N N . PRO A 1 87 ? 27.590 10.741 13.655 1.00 39.62 87 PRO A N 1
ATOM 616 C CA . PRO A 1 87 ? 26.921 10.200 14.840 1.00 39.62 87 PRO A CA 1
ATOM 617 C C . PRO A 1 87 ? 26.352 11.278 15.776 1.00 39.62 87 PRO A C 1
ATOM 619 O O . PRO A 1 87 ? 25.415 11.024 16.531 1.00 39.62 87 PRO A O 1
ATOM 622 N N . LYS A 1 88 ? 26.892 12.504 15.736 1.00 38.41 88 LYS A N 1
ATOM 623 C CA . LYS A 1 88 ? 26.364 13.655 16.480 1.00 38.41 88 LYS A CA 1
ATOM 624 C C . LYS A 1 88 ? 25.121 14.258 15.833 1.00 38.41 88 LYS A C 1
ATOM 626 O O . LYS A 1 88 ? 24.242 14.718 16.558 1.00 38.41 88 LYS A O 1
ATOM 631 N N . GLU A 1 89 ? 25.018 14.246 14.504 1.00 40.31 89 GLU A N 1
ATOM 632 C CA . GLU A 1 89 ? 23.770 14.598 13.820 1.00 40.31 89 GLU A CA 1
ATOM 633 C C . GLU A 1 89 ? 22.706 13.519 14.030 1.00 40.31 89 GLU A C 1
ATOM 635 O O . GLU A 1 89 ? 21.561 13.854 14.322 1.00 40.31 89 GLU A O 1
ATOM 640 N N . GLU A 1 90 ? 23.085 12.241 14.007 1.00 37.09 90 GLU A N 1
ATOM 641 C CA . GLU A 1 90 ? 22.193 11.119 14.327 1.00 37.09 90 GLU A CA 1
ATOM 642 C C . GLU A 1 90 ? 21.667 11.198 15.773 1.00 37.09 90 GLU A C 1
ATOM 644 O O . GLU A 1 90 ? 20.466 11.053 16.022 1.00 37.09 90 GLU A O 1
ATOM 649 N N . ALA A 1 91 ? 22.535 11.529 16.734 1.00 38.88 91 ALA A N 1
ATOM 650 C CA . ALA A 1 91 ? 22.144 11.751 18.125 1.00 38.88 91 ALA A CA 1
ATOM 651 C C . ALA A 1 91 ? 21.226 12.973 18.288 1.00 38.88 91 ALA A C 1
ATOM 653 O O . ALA A 1 91 ? 20.269 12.923 19.060 1.00 38.88 91 ALA A O 1
ATOM 654 N N . LYS A 1 92 ? 21.465 14.046 17.524 1.00 38.28 92 LYS A N 1
ATOM 655 C CA . LYS A 1 92 ? 20.636 15.258 17.533 1.00 38.28 92 LYS A CA 1
ATOM 656 C C . LYS A 1 92 ? 19.248 15.006 16.943 1.00 38.28 92 LYS A C 1
ATOM 658 O O . LYS A 1 92 ? 18.260 15.456 17.515 1.00 38.28 92 LYS A O 1
ATOM 663 N N . VAL A 1 93 ? 19.158 14.237 15.858 1.00 41.75 93 VAL A N 1
ATOM 664 C CA . VAL A 1 93 ? 17.885 13.770 15.284 1.00 41.75 93 VAL A CA 1
ATOM 665 C C . VAL A 1 93 ? 17.153 12.868 16.282 1.00 41.75 93 VAL A C 1
ATOM 667 O O . VAL A 1 93 ? 15.959 13.037 16.510 1.00 41.75 93 VAL A O 1
ATOM 670 N N . THR A 1 94 ? 17.872 11.977 16.966 1.00 40.91 94 THR A N 1
ATOM 671 C CA . THR A 1 94 ? 17.315 11.092 18.003 1.00 40.91 94 THR A CA 1
ATOM 672 C C . THR A 1 94 ? 16.783 11.866 19.215 1.00 40.91 94 THR A C 1
ATOM 674 O O . THR A 1 94 ? 15.739 11.525 19.771 1.00 40.91 94 THR A O 1
ATOM 677 N N . GLU A 1 95 ? 17.468 12.928 19.636 1.00 40.34 95 GLU A N 1
ATOM 678 C CA . GLU A 1 95 ? 17.024 13.793 20.730 1.00 40.34 95 GLU A CA 1
ATOM 679 C C . GLU A 1 95 ? 15.842 14.682 20.315 1.00 40.34 95 GLU A C 1
ATOM 681 O O . GLU A 1 95 ? 14.910 14.845 21.098 1.00 40.34 95 GLU A O 1
ATOM 686 N N . GLN A 1 96 ? 15.810 15.164 19.067 1.00 39.06 96 GLN A N 1
ATOM 687 C CA . GLN A 1 96 ? 14.655 15.866 18.491 1.00 39.06 96 GLN A CA 1
ATOM 688 C C . GLN A 1 96 ? 13.410 14.966 18.407 1.00 39.06 96 GLN A C 1
ATOM 690 O O . GLN A 1 96 ? 12.314 15.414 18.740 1.00 39.06 96 GLN A O 1
ATOM 695 N N . ILE A 1 97 ? 13.579 13.687 18.050 1.00 40.47 97 ILE A N 1
ATOM 696 C CA . ILE A 1 97 ? 12.515 12.668 18.062 1.00 40.47 97 ILE A CA 1
ATOM 697 C C . ILE A 1 97 ? 12.036 12.384 19.495 1.00 40.47 97 ILE A C 1
ATOM 699 O O . ILE A 1 97 ? 10.840 12.259 19.729 1.00 40.47 97 ILE A O 1
ATOM 703 N N . ARG A 1 98 ? 12.947 12.328 20.476 1.00 43.69 98 ARG A N 1
ATOM 704 C CA . ARG A 1 98 ? 12.609 12.111 21.895 1.00 43.69 98 ARG A CA 1
ATOM 705 C C . ARG A 1 98 ? 11.924 13.325 22.537 1.00 43.69 98 ARG A C 1
ATOM 707 O O . ARG A 1 98 ? 11.078 13.160 23.412 1.00 43.69 98 ARG A O 1
ATOM 714 N N . ALA A 1 99 ? 12.298 14.536 22.124 1.00 38.69 99 ALA A N 1
ATOM 715 C CA . ALA A 1 99 ? 11.725 15.793 22.603 1.00 38.69 99 ALA A CA 1
ATOM 716 C C . ALA A 1 99 ? 10.339 16.085 22.001 1.00 38.69 99 ALA A C 1
ATOM 718 O O . ALA A 1 99 ? 9.556 16.834 22.594 1.00 38.69 99 ALA A O 1
ATOM 719 N N . ALA A 1 100 ? 10.001 15.465 20.866 1.00 43.41 100 ALA A N 1
ATOM 720 C CA . ALA A 1 100 ? 8.637 15.404 20.365 1.00 43.41 100 ALA A CA 1
ATOM 721 C C . ALA A 1 100 ? 7.810 14.488 21.285 1.00 43.41 100 ALA A C 1
ATOM 723 O O . ALA A 1 100 ? 7.750 13.278 21.093 1.00 43.41 100 ALA A O 1
ATOM 724 N N . LYS A 1 101 ? 7.186 15.060 22.326 1.00 40.88 101 LYS A N 1
ATOM 725 C CA . LYS A 1 101 ? 6.104 14.408 23.088 1.00 40.88 101 LYS A CA 1
ATOM 726 C C . LYS A 1 101 ? 5.179 13.690 22.087 1.00 40.88 101 LYS A C 1
ATOM 728 O O . LYS A 1 101 ? 4.596 14.364 21.245 1.00 40.88 101 LYS A O 1
ATOM 733 N N . SER A 1 102 ? 5.136 12.355 22.146 1.00 49.28 102 SER A N 1
ATOM 734 C CA . SER A 1 102 ? 4.525 11.447 21.155 1.00 49.28 102 SER A CA 1
ATOM 735 C C . SER A 1 102 ? 3.203 11.988 20.578 1.00 49.28 102 SER A C 1
ATOM 737 O O . SER A 1 102 ? 2.229 12.088 21.329 1.00 49.28 102 SER A O 1
ATOM 739 N N . PRO A 1 103 ? 3.143 12.370 19.286 1.00 48.50 103 PRO A N 1
ATOM 740 C CA . PRO A 1 103 ? 1.915 12.861 18.689 1.00 48.50 103 PRO A CA 1
ATOM 741 C C . PRO A 1 103 ? 1.322 11.768 17.788 1.00 48.50 103 PRO A C 1
ATOM 743 O O . PRO A 1 103 ? 1.812 11.538 16.686 1.00 48.50 103 PRO A O 1
ATOM 746 N N . GLU A 1 104 ? 0.264 11.129 18.290 1.00 52.88 104 GLU A N 1
ATOM 747 C CA . GLU A 1 104 ? -0.609 10.146 17.618 1.00 52.88 104 GLU A CA 1
ATOM 748 C C . GLU A 1 104 ? 0.028 8.765 17.329 1.00 52.88 104 GLU A C 1
ATOM 750 O O . GLU A 1 104 ? 1.169 8.690 16.877 1.00 52.88 104 GLU A O 1
ATOM 755 N N . PRO A 1 105 ? -0.676 7.645 17.604 1.00 67.44 105 PRO A N 1
ATOM 756 C CA . PRO A 1 105 ? -0.222 6.321 17.182 1.00 67.44 105 PRO A CA 1
ATOM 757 C C . PRO A 1 105 ? -0.136 6.268 15.653 1.00 67.44 105 PRO A C 1
ATOM 759 O O . PRO A 1 105 ? -0.986 6.833 14.956 1.00 67.44 105 PRO A O 1
ATOM 762 N N . LYS A 1 106 ? 0.902 5.615 15.122 1.00 80.06 106 LYS A N 1
ATOM 763 C CA . LYS A 1 106 ? 1.136 5.574 13.674 1.00 80.06 106 LYS A CA 1
ATOM 764 C C . LYS A 1 106 ? 1.370 4.163 13.167 1.00 80.06 106 LYS A C 1
ATOM 766 O O . LYS A 1 106 ? 1.684 3.241 13.916 1.00 80.06 106 LYS A O 1
ATOM 771 N N . GLY A 1 107 ? 1.220 4.007 11.861 1.00 86.38 107 GLY A N 1
ATOM 772 C CA . GLY A 1 107 ? 1.642 2.841 11.106 1.00 86.38 107 GLY A CA 1
ATOM 773 C C . GLY A 1 107 ? 2.581 3.258 9.983 1.00 86.38 107 GLY A C 1
ATOM 774 O O . GLY A 1 107 ? 2.491 4.376 9.481 1.00 86.38 107 GLY A O 1
ATOM 775 N N . ILE A 1 108 ? 3.477 2.377 9.552 1.00 87.88 108 ILE A N 1
ATOM 776 C CA . ILE A 1 108 ? 4.349 2.642 8.406 1.00 87.88 108 ILE A CA 1
ATOM 777 C C . ILE A 1 108 ? 4.587 1.382 7.583 1.00 87.88 108 ILE A C 1
ATOM 779 O O . ILE A 1 108 ? 4.848 0.309 8.124 1.00 87.88 108 ILE A O 1
ATOM 783 N N . ALA A 1 109 ? 4.523 1.528 6.263 1.00 92.50 109 ALA A N 1
ATOM 784 C CA . ALA A 1 109 ? 5.034 0.561 5.305 1.00 92.50 109 ALA A CA 1
ATOM 785 C C . ALA A 1 109 ? 6.292 1.137 4.654 1.00 92.50 109 ALA A C 1
ATOM 787 O O . ALA A 1 109 ? 6.218 2.115 3.910 1.00 92.50 109 ALA A O 1
ATOM 788 N N . PHE A 1 110 ? 7.450 0.549 4.952 1.00 89.56 110 PHE A N 1
ATOM 789 C CA . PHE A 1 110 ? 8.735 0.983 4.408 1.00 89.56 110 PHE A CA 1
ATOM 790 C C . PHE A 1 110 ? 9.162 0.091 3.240 1.00 89.56 110 PHE A C 1
ATOM 792 O O . PHE A 1 110 ? 9.252 -1.128 3.378 1.00 89.56 110 PHE A O 1
ATOM 799 N N . PHE A 1 111 ? 9.446 0.709 2.096 1.00 88.12 111 PHE A N 1
ATOM 800 C CA . PHE A 1 111 ? 9.897 0.051 0.875 1.00 88.12 111 PHE A CA 1
ATOM 801 C C . PHE A 1 111 ? 11.406 0.274 0.730 1.00 88.12 111 PHE A C 1
ATOM 803 O O . PHE A 1 111 ? 11.817 1.373 0.339 1.00 88.12 111 PHE A O 1
ATOM 810 N N . PRO A 1 112 ? 12.251 -0.717 1.058 1.00 78.62 112 PRO A N 1
ATOM 811 C CA . PRO A 1 112 ? 13.690 -0.563 0.926 1.00 78.62 112 PRO A CA 1
ATOM 812 C C . PRO A 1 112 ? 14.100 -0.469 -0.548 1.00 78.62 112 PRO A C 1
ATOM 814 O O . PRO A 1 112 ? 13.488 -1.071 -1.428 1.00 78.62 112 PRO A O 1
ATOM 817 N N . ALA A 1 113 ? 15.182 0.260 -0.811 1.00 73.69 113 ALA A N 1
ATOM 818 C CA . ALA A 1 113 ? 15.852 0.217 -2.104 1.00 73.69 113 ALA A CA 1
ATOM 819 C C . ALA A 1 113 ? 16.433 -1.187 -2.338 1.00 73.69 113 ALA A C 1
ATOM 821 O O . ALA A 1 113 ? 17.252 -1.650 -1.542 1.00 73.69 113 ALA A O 1
ATOM 822 N N . LEU A 1 114 ? 16.034 -1.855 -3.425 1.00 69.31 114 LEU A N 1
ATOM 823 C CA . LEU A 1 114 ? 16.537 -3.180 -3.784 1.00 69.31 114 LEU A CA 1
ATOM 824 C C . LEU A 1 114 ? 17.487 -3.073 -4.974 1.00 69.31 114 LEU A C 1
ATOM 826 O O . LEU A 1 114 ? 17.092 -2.777 -6.102 1.00 69.31 114 LEU A O 1
ATOM 830 N N . ALA A 1 115 ? 18.763 -3.362 -4.732 1.00 58.53 115 ALA A N 1
ATOM 831 C CA . ALA A 1 115 ? 19.740 -3.524 -5.798 1.00 58.53 115 ALA A CA 1
ATOM 832 C C . ALA A 1 115 ? 19.586 -4.921 -6.418 1.00 58.53 115 ALA A C 1
ATOM 834 O O . ALA A 1 115 ? 20.187 -5.893 -5.961 1.00 58.53 115 ALA A O 1
ATOM 835 N N . THR A 1 116 ? 18.765 -5.043 -7.456 1.00 52.19 116 THR A N 1
ATOM 836 C CA . THR A 1 116 ? 18.684 -6.273 -8.250 1.00 52.19 116 THR A CA 1
ATOM 837 C C . THR A 1 116 ? 19.797 -6.226 -9.303 1.00 52.19 116 THR A C 1
ATOM 839 O O . THR A 1 116 ? 19.665 -5.512 -10.297 1.00 52.19 116 THR A O 1
ATOM 842 N N . ALA A 1 117 ? 20.885 -6.972 -9.078 1.00 43.56 117 ALA A N 1
ATOM 843 C CA . ALA A 1 117 ? 22.140 -6.961 -9.853 1.00 43.56 117 ALA A CA 1
ATOM 844 C C . ALA A 1 117 ? 23.032 -5.713 -9.617 1.00 43.56 117 ALA A C 1
ATOM 846 O O . ALA A 1 117 ? 22.537 -4.653 -9.221 1.00 43.56 117 ALA A O 1
ATOM 847 N N . PRO A 1 118 ? 24.368 -5.802 -9.812 1.00 41.09 118 PRO A N 1
ATOM 848 C CA . PRO A 1 118 ? 25.253 -4.681 -9.518 1.00 41.09 118 PRO A CA 1
ATOM 849 C C . PRO A 1 118 ? 24.928 -3.480 -10.416 1.00 41.09 118 PRO A C 1
ATOM 851 O O . PRO A 1 118 ? 25.153 -3.506 -11.624 1.00 41.09 118 PRO A O 1
ATOM 854 N N . GLY A 1 119 ? 24.417 -2.411 -9.798 1.00 41.16 119 GLY A N 1
ATOM 855 C CA . GLY A 1 119 ? 24.339 -1.076 -10.396 1.00 41.16 119 GLY A CA 1
ATOM 856 C C . GLY A 1 119 ? 22.957 -0.570 -10.811 1.00 41.16 119 GLY A C 1
ATOM 857 O O . GLY A 1 119 ? 22.897 0.515 -11.382 1.00 41.16 119 GLY A O 1
ATOM 858 N N . ARG A 1 120 ? 21.847 -1.275 -10.538 1.00 45.50 120 ARG A N 1
ATOM 859 C CA . ARG A 1 120 ? 20.497 -0.715 -10.760 1.00 45.50 120 ARG A CA 1
ATOM 860 C C . ARG A 1 120 ? 19.552 -1.037 -9.607 1.00 45.50 120 ARG A C 1
ATOM 862 O O . ARG A 1 120 ? 19.261 -2.196 -9.333 1.00 45.50 120 ARG A O 1
ATOM 869 N N . ASN A 1 121 ? 19.051 0.009 -8.957 1.00 53.22 121 ASN A N 1
ATOM 870 C CA . ASN A 1 121 ? 17.854 -0.084 -8.131 1.00 53.22 121 ASN A CA 1
ATOM 871 C C . ASN A 1 121 ? 16.660 -0.104 -9.096 1.00 53.22 121 ASN A C 1
ATOM 873 O O . ASN A 1 121 ? 16.441 0.880 -9.798 1.00 53.22 121 ASN A O 1
ATOM 877 N N . THR A 1 122 ? 15.955 -1.226 -9.227 1.00 68.25 122 THR A N 1
ATOM 878 C CA . THR A 1 122 ? 14.878 -1.377 -10.233 1.00 68.25 122 THR A CA 1
ATOM 879 C C . THR A 1 122 ? 13.478 -1.299 -9.630 1.00 68.25 122 THR A C 1
ATOM 881 O O . THR A 1 122 ? 12.490 -1.313 -10.365 1.00 68.25 122 THR A O 1
ATOM 884 N N . THR A 1 123 ? 13.382 -1.210 -8.301 1.00 83.38 123 THR A N 1
ATOM 885 C CA . THR A 1 123 ? 12.113 -1.254 -7.576 1.00 83.38 123 THR A CA 1
ATOM 886 C C . THR A 1 123 ? 11.777 0.108 -6.970 1.00 83.38 123 THR A C 1
ATOM 888 O O . THR A 1 123 ? 12.690 0.838 -6.558 1.00 83.38 123 THR A O 1
ATOM 891 N N . PRO A 1 124 ? 10.481 0.448 -6.859 1.00 90.62 124 PRO A N 1
ATOM 892 C CA . PRO A 1 124 ? 10.040 1.568 -6.041 1.00 90.62 124 PRO A CA 1
ATOM 893 C C . PRO A 1 124 ? 10.566 1.459 -4.606 1.00 90.62 124 PRO A C 1
ATOM 895 O O . PRO A 1 124 ? 10.545 0.375 -4.021 1.00 90.62 124 PRO A O 1
ATOM 898 N N . TYR A 1 125 ? 11.001 2.579 -4.031 1.00 88.00 125 TYR A N 1
ATOM 899 C CA . TYR A 1 125 ? 11.422 2.664 -2.629 1.00 88.00 125 TYR A CA 1
ATOM 900 C C . TYR A 1 125 ? 10.910 3.943 -1.964 1.00 88.00 125 TYR A C 1
ATOM 902 O O . TYR A 1 125 ? 10.542 4.904 -2.640 1.00 88.00 125 TYR A O 1
ATOM 910 N N . GLY A 1 126 ? 10.900 3.965 -0.632 1.00 90.06 126 GLY A N 1
ATOM 911 C CA . GLY A 1 126 ? 10.353 5.059 0.167 1.00 90.06 126 GLY A CA 1
ATOM 912 C C . GLY A 1 126 ? 9.440 4.538 1.271 1.00 90.06 126 GLY A C 1
ATOM 913 O O . GLY A 1 126 ? 9.732 3.511 1.879 1.00 90.06 126 GLY A O 1
ATOM 914 N N . PHE A 1 127 ? 8.346 5.237 1.553 1.00 92.12 127 PHE A N 1
ATOM 915 C CA . PHE A 1 127 ? 7.411 4.836 2.597 1.00 92.12 127 PHE A CA 1
ATOM 916 C C . PHE A 1 127 ? 5.970 5.257 2.312 1.00 92.12 127 PHE A C 1
ATOM 918 O O . PHE A 1 127 ? 5.702 6.179 1.541 1.00 92.12 127 PHE A O 1
ATOM 925 N N . ILE A 1 128 ? 5.050 4.579 2.990 1.00 97.12 128 ILE A N 1
ATOM 926 C CA . ILE A 1 128 ? 3.670 5.012 3.183 1.00 97.12 128 ILE A CA 1
ATOM 927 C C . ILE A 1 128 ? 3.434 5.066 4.692 1.00 97.12 128 ILE A C 1
ATOM 929 O O . ILE A 1 128 ? 3.506 4.036 5.363 1.00 97.12 128 ILE A O 1
ATOM 933 N N . GLU A 1 129 ? 3.220 6.265 5.229 1.00 94.25 129 GLU A N 1
ATOM 934 C CA . GLU A 1 129 ? 2.963 6.507 6.653 1.00 94.25 129 GLU A CA 1
ATOM 935 C C . GLU A 1 129 ? 1.458 6.679 6.885 1.00 94.25 129 GLU A C 1
ATOM 937 O O . GLU A 1 129 ? 0.766 7.324 6.101 1.00 94.25 129 GLU A O 1
ATOM 942 N N . PHE A 1 130 ? 0.959 6.099 7.971 1.00 94.94 130 PHE A N 1
ATOM 943 C CA . PHE A 1 130 ? -0.421 6.158 8.430 1.00 94.94 130 PHE A CA 1
ATOM 944 C C . PHE A 1 130 ? -0.426 6.866 9.780 1.00 94.94 130 PHE A C 1
ATOM 946 O O . PHE A 1 130 ? 0.012 6.299 10.776 1.00 94.94 130 PHE A O 1
ATOM 953 N N . VAL A 1 131 ? -0.925 8.092 9.834 1.00 91.44 131 VAL A N 1
ATOM 954 C CA . VAL A 1 131 ? -1.102 8.835 11.084 1.00 91.44 131 VAL A CA 1
ATOM 955 C C . VAL A 1 131 ? -2.542 8.636 11.547 1.00 91.44 131 VAL A C 1
ATOM 957 O O . VAL A 1 131 ? -3.469 9.039 10.842 1.00 91.44 131 VAL A O 1
ATOM 960 N N . TYR A 1 132 ? -2.760 7.942 12.667 1.00 88.56 132 TYR A N 1
ATOM 961 C CA . TYR A 1 132 ? -4.112 7.544 13.068 1.00 88.56 132 TYR A CA 1
ATOM 962 C C . TYR A 1 132 ? -4.892 8.744 13.601 1.00 88.56 132 TYR A C 1
ATOM 964 O O . TYR A 1 132 ? -4.562 9.306 14.639 1.00 88.56 132 TYR A O 1
ATOM 972 N N . THR A 1 133 ? -5.977 9.094 12.914 1.00 86.50 133 THR A N 1
ATOM 973 C CA . THR A 1 133 ? -6.837 10.229 13.279 1.00 86.50 133 THR A CA 1
ATOM 974 C C . THR A 1 133 ? -8.038 9.806 14.133 1.00 86.50 133 THR A C 1
ATOM 976 O O . THR A 1 133 ? -8.618 10.627 14.838 1.00 86.50 133 THR A O 1
ATOM 979 N N . SER A 1 134 ? -8.417 8.523 14.095 1.00 87.31 134 SER A N 1
ATOM 980 C CA . SER A 1 134 ? -9.389 7.870 14.991 1.00 87.31 134 SER A CA 1
ATOM 981 C C . SER A 1 134 ? -9.196 6.345 14.954 1.00 87.31 134 SER A C 1
ATOM 983 O O . SER A 1 134 ? -8.363 5.871 14.189 1.00 87.31 134 SER A O 1
ATOM 985 N N . GLU A 1 135 ? -9.963 5.546 15.716 1.00 86.69 135 GLU A N 1
ATOM 986 C CA . GLU A 1 135 ? -9.927 4.063 15.637 1.00 86.69 135 GLU A CA 1
ATOM 987 C C . GLU A 1 135 ? -10.169 3.511 14.217 1.00 86.69 135 GLU A C 1
ATOM 989 O O . GLU A 1 135 ? -9.697 2.420 13.882 1.00 86.69 135 GLU A O 1
ATOM 994 N N . THR A 1 136 ? -10.901 4.252 13.382 1.00 89.06 136 THR A N 1
ATOM 995 C CA . THR A 1 136 ? -11.343 3.835 12.041 1.00 89.06 136 THR A CA 1
ATOM 996 C C . THR A 1 136 ? -10.944 4.832 10.952 1.00 89.06 136 THR A C 1
ATOM 998 O O . THR A 1 136 ? -11.578 4.897 9.898 1.00 89.06 136 THR A O 1
ATOM 1001 N N . SER A 1 137 ? -9.922 5.655 11.197 1.00 89.81 137 SER A N 1
ATOM 1002 C CA . SER A 1 137 ? -9.388 6.552 10.174 1.00 89.81 137 SER A CA 1
ATOM 1003 C C . SER A 1 137 ? -7.905 6.846 10.362 1.00 89.81 137 SER A C 1
ATOM 1005 O O . SER A 1 137 ? -7.395 6.893 11.482 1.00 89.81 137 SER A O 1
ATOM 1007 N N . ALA A 1 138 ? -7.220 7.101 9.253 1.00 94.88 138 ALA A N 1
ATOM 1008 C CA . ALA A 1 138 ? -5.836 7.546 9.238 1.00 94.88 138 ALA A CA 1
ATOM 1009 C C . ALA A 1 138 ? -5.622 8.594 8.145 1.00 94.88 138 ALA A C 1
ATOM 1011 O O . ALA A 1 138 ? -6.181 8.496 7.054 1.00 94.88 138 ALA A O 1
ATOM 1012 N N . ARG A 1 139 ? -4.768 9.576 8.420 1.00 96.12 139 ARG A N 1
ATOM 1013 C CA . ARG A 1 139 ? -4.152 10.398 7.383 1.00 96.12 139 ARG A CA 1
ATOM 1014 C C . ARG A 1 139 ? -2.982 9.617 6.799 1.00 96.12 139 ARG A C 1
ATOM 1016 O O . ARG A 1 139 ? -2.096 9.200 7.541 1.00 96.12 139 ARG A O 1
ATOM 1023 N N . ILE A 1 140 ? -2.983 9.405 5.491 1.00 97.81 140 ILE A N 1
ATOM 1024 C CA . ILE A 1 140 ? -1.962 8.630 4.791 1.00 97.81 140 ILE A CA 1
ATOM 1025 C C . ILE A 1 140 ? -1.048 9.585 4.033 1.00 97.81 140 ILE A C 1
ATOM 1027 O O . ILE A 1 140 ? -1.524 10.425 3.272 1.00 97.81 140 ILE A O 1
ATOM 1031 N N . GLU A 1 141 ? 0.259 9.442 4.232 1.00 96.75 141 GLU A N 1
ATOM 1032 C CA . GLU A 1 141 ? 1.298 10.123 3.464 1.00 96.75 141 GLU A CA 1
ATOM 1033 C C . GLU A 1 141 ? 2.079 9.100 2.638 1.00 96.75 141 GLU A C 1
ATOM 1035 O O . GLU A 1 141 ? 2.745 8.215 3.174 1.00 96.75 141 GLU A O 1
ATOM 1040 N N . VAL A 1 142 ? 2.012 9.235 1.315 1.00 96.12 142 VAL A N 1
ATOM 1041 C CA . VAL A 1 142 ? 2.753 8.405 0.366 1.00 96.12 142 VAL A CA 1
ATOM 1042 C C . VAL A 1 142 ? 3.993 9.163 -0.077 1.00 96.12 142 VAL A C 1
ATOM 1044 O O . VAL A 1 142 ? 3.888 10.284 -0.573 1.00 96.12 142 VAL A O 1
ATOM 1047 N N . ARG A 1 143 ? 5.170 8.547 0.049 1.00 93.81 143 ARG A N 1
ATOM 1048 C CA . ARG A 1 143 ? 6.426 9.049 -0.515 1.00 93.81 143 ARG A CA 1
ATOM 1049 C C . ARG A 1 143 ? 7.201 7.929 -1.172 1.00 93.81 143 ARG A C 1
ATOM 1051 O O . ARG A 1 143 ? 7.870 7.153 -0.497 1.00 93.81 143 ARG A O 1
ATOM 1058 N N . LEU A 1 144 ? 7.151 7.878 -2.495 1.00 93.06 144 LEU A N 1
ATOM 1059 C CA . LEU A 1 144 ? 7.787 6.827 -3.282 1.00 93.06 144 LEU A CA 1
ATOM 1060 C C . LEU A 1 144 ? 8.702 7.441 -4.335 1.00 93.06 144 LEU A C 1
ATOM 1062 O O . LEU A 1 144 ? 8.408 8.487 -4.900 1.00 93.06 144 LEU A O 1
ATOM 1066 N N . THR A 1 145 ? 9.831 6.800 -4.587 1.00 90.00 145 THR A N 1
ATOM 1067 C CA . THR A 1 145 ? 10.826 7.193 -5.594 1.00 90.00 145 THR A CA 1
ATOM 1068 C C . THR A 1 145 ? 11.136 5.987 -6.466 1.00 90.00 145 THR A C 1
ATOM 1070 O O . THR A 1 145 ? 10.853 4.854 -6.070 1.00 90.00 145 THR A O 1
ATOM 1073 N N . ASN A 1 146 ? 11.740 6.215 -7.635 1.00 89.25 146 ASN A N 1
ATOM 1074 C CA . ASN A 1 146 ? 12.158 5.149 -8.543 1.00 89.25 146 ASN A CA 1
ATOM 1075 C C . ASN A 1 146 ? 10.983 4.316 -9.062 1.00 89.25 146 ASN A C 1
ATOM 1077 O O . ASN A 1 146 ? 11.055 3.094 -9.187 1.00 89.25 146 ASN A O 1
ATOM 1081 N N . MET A 1 147 ? 9.885 5.011 -9.367 1.00 92.75 147 MET A N 1
ATOM 1082 C CA . MET A 1 147 ? 8.774 4.437 -10.116 1.00 92.75 147 MET A CA 1
ATOM 1083 C C . MET A 1 147 ? 9.249 4.142 -11.553 1.00 92.75 147 MET A C 1
ATOM 1085 O O . MET A 1 147 ? 9.832 5.033 -12.176 1.00 92.75 147 MET A O 1
ATOM 1089 N N . PRO A 1 148 ? 9.032 2.929 -12.096 1.00 90.56 148 PRO A N 1
ATOM 1090 C CA . PRO A 1 148 ? 9.410 2.627 -13.477 1.00 90.56 148 PRO A CA 1
ATOM 1091 C C . PRO A 1 148 ? 8.622 3.474 -14.492 1.00 90.56 148 PRO A C 1
ATOM 1093 O O . PRO A 1 148 ? 7.399 3.537 -14.455 1.00 90.56 148 PRO A O 1
ATOM 1096 N N . GLU A 1 149 ? 9.292 4.127 -15.432 1.00 89.62 149 GLU A N 1
ATOM 1097 C CA . GLU A 1 149 ? 8.635 5.128 -16.295 1.00 89.62 149 GLU A CA 1
ATOM 1098 C C . GLU A 1 149 ? 7.690 4.504 -17.344 1.00 89.62 149 GLU A C 1
ATOM 1100 O O . GLU A 1 149 ? 6.762 5.150 -17.822 1.00 89.62 149 GLU A O 1
ATOM 1105 N N . ASP A 1 150 ? 7.884 3.227 -17.671 1.00 90.38 150 ASP A N 1
ATOM 1106 C CA . ASP A 1 150 ? 7.197 2.489 -18.737 1.00 90.38 150 ASP A CA 1
ATOM 1107 C C . ASP A 1 150 ? 6.148 1.479 -18.233 1.00 90.38 150 ASP A C 1
ATOM 1109 O O . ASP A 1 150 ? 5.513 0.791 -19.032 1.00 90.38 150 ASP A O 1
ATOM 1113 N N . ARG A 1 151 ? 5.943 1.382 -16.911 1.00 92.38 151 ARG A N 1
ATOM 1114 C CA . ARG A 1 151 ? 5.065 0.364 -16.286 1.00 92.38 151 ARG A CA 1
ATOM 1115 C C . ARG A 1 151 ? 3.842 0.944 -15.574 1.00 92.38 151 ARG A C 1
ATOM 1117 O O . ARG A 1 151 ? 3.005 0.189 -15.072 1.00 92.38 151 ARG A O 1
ATOM 1124 N N . GLY A 1 152 ? 3.740 2.270 -15.512 1.00 93.81 152 GLY A N 1
ATOM 1125 C CA . GLY A 1 152 ? 2.618 2.976 -14.898 1.00 93.81 152 GLY A CA 1
ATOM 1126 C C . GLY A 1 152 ? 1.386 3.089 -15.812 1.00 93.81 152 GLY A C 1
ATOM 1127 O O . GLY A 1 152 ? 1.420 2.660 -16.965 1.00 93.81 152 GLY A O 1
ATOM 1128 N N . PRO A 1 153 ? 0.291 3.708 -15.332 1.00 96.81 153 PRO A N 1
ATOM 1129 C CA . PRO A 1 153 ? 0.098 4.216 -13.974 1.00 96.81 153 PRO A CA 1
ATOM 1130 C C . PRO A 1 153 ? -0.066 3.074 -12.960 1.00 96.81 153 PRO A C 1
ATOM 1132 O O . PRO A 1 153 ? -0.693 2.057 -13.255 1.00 96.81 153 PRO A O 1
ATOM 1135 N N . PHE A 1 154 ? 0.475 3.250 -11.759 1.00 97.69 154 PHE A N 1
ATOM 1136 C CA . PHE A 1 154 ? 0.561 2.185 -10.760 1.00 97.69 154 PHE A CA 1
ATOM 1137 C C . PHE A 1 154 ? -0.620 2.208 -9.804 1.00 97.69 154 PHE A C 1
ATOM 1139 O O . PHE A 1 154 ? -0.981 3.261 -9.273 1.00 97.69 154 PHE A O 1
ATOM 1146 N N . SER A 1 155 ? -1.190 1.035 -9.554 1.00 98.12 155 SER A N 1
ATOM 1147 C CA . SER A 1 155 ? -2.126 0.838 -8.451 1.00 98.12 155 SER A CA 1
ATOM 1148 C C . SER A 1 155 ? -1.386 0.344 -7.215 1.00 98.12 155 SER A C 1
ATOM 1150 O O . SER A 1 155 ? -0.333 -0.273 -7.309 1.00 98.12 155 SER A O 1
ATOM 1152 N N . TYR A 1 156 ? -1.935 0.606 -6.048 1.00 98.50 156 TYR A N 1
ATOM 1153 C CA . TYR A 1 156 ? -1.444 0.187 -4.756 1.00 98.50 156 TYR A CA 1
ATOM 1154 C C . TYR A 1 156 ? -2.619 -0.033 -3.801 1.00 98.50 156 TYR A C 1
ATOM 1156 O O . TYR A 1 156 ? -3.589 0.735 -3.803 1.00 98.50 156 TYR A O 1
ATOM 1164 N N . HIS A 1 157 ? -2.533 -1.101 -3.011 1.00 98.62 157 HIS A N 1
ATOM 1165 C CA . HIS A 1 157 ? -3.619 -1.558 -2.144 1.00 98.62 157 HIS A CA 1
ATOM 1166 C C . HIS A 1 157 ? -3.070 -2.095 -0.823 1.00 98.62 157 HIS A C 1
ATOM 1168 O O . HIS A 1 157 ? -1.933 -2.570 -0.768 1.00 98.62 157 HIS A O 1
ATOM 1174 N N . ILE A 1 158 ? -3.898 -2.072 0.222 1.00 98.75 158 ILE A N 1
ATOM 1175 C CA . ILE A 1 158 ? -3.682 -2.883 1.426 1.00 98.75 158 ILE A CA 1
ATOM 1176 C C . ILE A 1 158 ? -4.138 -4.304 1.112 1.00 98.75 158 ILE A C 1
ATOM 1178 O O . ILE A 1 158 ? -5.267 -4.525 0.673 1.00 98.75 158 ILE A O 1
ATOM 1182 N N . HIS A 1 159 ? -3.258 -5.263 1.345 1.00 98.69 159 HIS A N 1
ATOM 1183 C CA . HIS A 1 159 ? -3.491 -6.685 1.142 1.00 98.69 159 HIS A CA 1
ATOM 1184 C C . HIS A 1 159 ? -3.781 -7.400 2.461 1.00 98.69 159 HIS A C 1
ATOM 1186 O O . HIS A 1 159 ? -3.564 -6.835 3.529 1.00 98.69 159 HIS A O 1
ATOM 1192 N N . THR A 1 160 ? -4.309 -8.624 2.413 1.00 97.81 160 THR A N 1
ATOM 1193 C CA . THR A 1 160 ? -4.741 -9.334 3.626 1.00 97.81 160 THR A CA 1
ATOM 1194 C C . THR A 1 160 ? -3.573 -9.816 4.478 1.00 97.81 160 THR A C 1
ATOM 1196 O O . THR A 1 160 ? -3.656 -9.741 5.705 1.00 97.81 160 THR A O 1
ATOM 1199 N N . ASP A 1 161 ? -2.493 -10.276 3.854 1.00 97.25 161 ASP A N 1
ATOM 1200 C CA . ASP A 1 161 ? -1.432 -11.005 4.546 1.00 97.25 161 ASP A CA 1
ATOM 1201 C C . ASP A 1 161 ? -0.132 -10.198 4.576 1.00 97.25 161 ASP A C 1
ATOM 1203 O O . ASP A 1 161 ? 0.100 -9.285 3.776 1.00 97.25 161 ASP A O 1
ATOM 1207 N N . ARG A 1 162 ? 0.747 -10.556 5.512 1.00 96.94 162 ARG A N 1
ATOM 1208 C CA . ARG A 1 162 ? 2.127 -10.066 5.529 1.00 96.94 162 ARG A CA 1
ATOM 1209 C C . ARG A 1 162 ? 2.933 -10.679 4.387 1.00 96.94 162 ARG A C 1
ATOM 1211 O O . ARG A 1 162 ? 2.648 -11.770 3.899 1.00 96.94 162 ARG A O 1
ATOM 1218 N N . VAL A 1 163 ? 3.998 -9.985 4.020 1.00 94.38 163 VAL A N 1
ATOM 1219 C CA . VAL A 1 163 ? 5.058 -10.473 3.136 1.00 94.38 163 VAL A CA 1
ATOM 1220 C C . VAL A 1 163 ? 6.332 -10.743 3.938 1.00 94.38 163 VAL A C 1
ATOM 1222 O O . VAL A 1 163 ? 6.400 -10.463 5.136 1.00 94.38 163 VAL A O 1
ATOM 1225 N N . SER A 1 164 ? 7.352 -11.301 3.284 1.00 89.44 164 SER A N 1
ATOM 1226 C CA . SER A 1 164 ? 8.687 -11.435 3.878 1.00 89.44 164 SER A CA 1
ATOM 1227 C C . SER A 1 164 ? 9.221 -10.064 4.317 1.00 89.44 164 SER A C 1
ATOM 1229 O O . SER A 1 164 ? 9.131 -9.102 3.560 1.00 89.44 164 SER A O 1
ATOM 1231 N N . GLU A 1 165 ? 9.844 -9.985 5.497 1.00 83.94 165 GLU A N 1
ATOM 1232 C CA . GLU A 1 165 ? 10.609 -8.794 5.925 1.00 83.94 165 GLU A CA 1
ATOM 1233 C C . GLU A 1 165 ? 11.816 -8.518 5.021 1.00 83.94 165 GLU A C 1
ATOM 1235 O O . GLU A 1 165 ? 12.382 -7.426 5.011 1.00 83.94 165 GLU A O 1
ATOM 1240 N N . HIS A 1 166 ? 12.225 -9.536 4.269 1.00 82.12 166 HIS A N 1
ATOM 1241 C CA . HIS A 1 166 ? 13.361 -9.509 3.377 1.00 82.12 166 HIS A CA 1
ATOM 1242 C C . HIS A 1 166 ? 12.891 -9.779 1.949 1.00 82.12 166 HIS A C 1
ATOM 1244 O O . HIS A 1 166 ? 12.743 -10.936 1.534 1.00 82.12 166 HIS A O 1
ATOM 1250 N N . ILE A 1 167 ? 12.609 -8.698 1.224 1.00 83.75 167 ILE A N 1
ATOM 1251 C CA . ILE A 1 167 ? 12.229 -8.745 -0.186 1.00 83.75 167 ILE A CA 1
ATOM 1252 C C . ILE A 1 167 ? 13.490 -8.610 -1.036 1.00 83.75 167 ILE A C 1
ATOM 1254 O O . ILE A 1 167 ? 14.245 -7.656 -0.900 1.00 83.75 167 ILE A O 1
ATOM 1258 N N . THR A 1 168 ? 13.711 -9.576 -1.915 1.00 85.12 168 THR A N 1
ATOM 1259 C CA . THR A 1 168 ? 14.789 -9.616 -2.913 1.00 85.12 168 THR A CA 1
ATOM 1260 C C . THR A 1 168 ? 14.244 -9.858 -4.320 1.00 85.12 168 THR A C 1
ATOM 1262 O O . THR A 1 168 ? 14.892 -9.493 -5.293 1.00 85.12 168 THR A O 1
ATOM 1265 N N . ASP A 1 169 ? 13.051 -10.450 -4.422 1.00 88.38 169 ASP A N 1
ATOM 1266 C CA . ASP A 1 169 ? 12.314 -10.711 -5.658 1.00 88.38 169 ASP A CA 1
ATOM 1267 C C . ASP A 1 169 ? 10.833 -10.335 -5.448 1.00 88.38 169 ASP A C 1
ATOM 1269 O O . ASP A 1 169 ? 10.022 -11.180 -5.050 1.00 88.38 169 ASP A O 1
ATOM 1273 N N . PRO A 1 170 ? 10.464 -9.051 -5.634 1.00 90.88 170 PRO A N 1
ATOM 1274 C CA . PRO A 1 170 ? 9.102 -8.592 -5.377 1.00 90.88 170 PRO A CA 1
ATOM 1275 C C . PRO A 1 170 ? 8.020 -9.340 -6.176 1.00 90.88 170 PRO A C 1
ATOM 1277 O O . PRO A 1 170 ? 7.039 -9.751 -5.553 1.00 90.88 170 PRO A O 1
ATOM 1280 N N . PRO A 1 171 ? 8.159 -9.590 -7.497 1.00 90.94 171 PRO A N 1
ATOM 1281 C CA . PRO A 1 171 ? 7.155 -10.338 -8.257 1.00 90.94 171 PRO A CA 1
ATOM 1282 C C . PRO A 1 171 ? 6.755 -11.681 -7.641 1.00 90.94 171 PRO A C 1
ATOM 1284 O O . PRO A 1 171 ? 5.573 -12.032 -7.668 1.00 90.94 171 PRO A O 1
ATOM 1287 N N . GLU A 1 172 ? 7.707 -12.420 -7.070 1.00 92.19 172 GLU A N 1
ATOM 1288 C CA . GLU A 1 172 ? 7.428 -13.694 -6.409 1.00 92.19 172 GLU A CA 1
ATOM 1289 C C . GLU A 1 172 ? 6.986 -13.497 -4.956 1.00 92.19 172 GLU A C 1
ATOM 1291 O O . GLU A 1 172 ? 5.908 -13.936 -4.555 1.00 92.19 172 GLU A O 1
ATOM 1296 N N . GLN A 1 173 ? 7.778 -12.785 -4.156 1.00 94.00 173 GLN A N 1
ATOM 1297 C CA . GLN A 1 173 ? 7.561 -12.708 -2.711 1.00 94.00 173 GLN A CA 1
ATOM 1298 C C . GLN A 1 173 ? 6.325 -11.883 -2.340 1.00 94.00 173 GLN A C 1
ATOM 1300 O O . GLN A 1 173 ? 5.660 -12.184 -1.347 1.00 94.00 173 GLN A O 1
ATOM 1305 N N . CYS A 1 174 ? 5.942 -10.899 -3.157 1.00 97.25 174 CYS A N 1
ATOM 1306 C CA . CYS A 1 174 ? 4.729 -10.125 -2.918 1.00 97.25 174 CYS A CA 1
ATOM 1307 C C . CYS A 1 174 ? 3.450 -10.939 -3.153 1.00 97.25 174 CYS A C 1
ATOM 1309 O O . CYS A 1 174 ? 2.387 -10.513 -2.703 1.00 97.25 174 CYS A O 1
ATOM 1311 N N . LYS A 1 175 ? 3.496 -12.120 -3.794 1.00 97.62 175 LYS A N 1
ATOM 1312 C CA . LYS A 1 175 ? 2.334 -13.032 -3.889 1.00 97.62 175 LYS A CA 1
ATOM 1313 C C . LYS A 1 175 ? 1.868 -13.517 -2.514 1.00 97.62 175 LYS A C 1
ATOM 1315 O O . LYS A 1 175 ? 0.680 -13.796 -2.337 1.00 97.62 175 LYS A O 1
ATOM 1320 N N . ALA A 1 176 ? 2.775 -13.563 -1.532 1.00 97.88 176 ALA A N 1
ATOM 1321 C CA . ALA A 1 176 ? 2.462 -13.930 -0.153 1.00 97.88 176 ALA A CA 1
ATOM 1322 C C . ALA A 1 176 ? 1.429 -12.995 0.493 1.00 97.88 176 ALA A C 1
ATOM 1324 O O . ALA A 1 176 ? 0.679 -13.458 1.337 1.00 97.88 176 ALA A O 1
ATOM 1325 N N . ALA A 1 177 ? 1.307 -11.747 0.020 1.00 98.06 177 ALA A N 1
ATOM 1326 C CA . ALA A 1 177 ? 0.321 -10.779 0.501 1.00 98.06 177 ALA A CA 1
ATOM 1327 C C . ALA A 1 177 ? -1.147 -11.205 0.272 1.00 98.06 177 ALA A C 1
ATOM 1329 O O . ALA A 1 177 ? -2.053 -10.634 0.867 1.00 98.06 177 ALA A O 1
ATOM 1330 N N . LYS A 1 178 ? -1.399 -12.193 -0.603 1.00 97.94 178 LYS A N 1
ATOM 1331 C CA . LYS A 1 178 ? -2.746 -12.662 -0.994 1.00 97.94 178 LYS A CA 1
ATOM 1332 C C . LYS A 1 178 ? -3.612 -11.551 -1.599 1.00 97.94 178 LYS A C 1
ATOM 1334 O O . LYS A 1 178 ? -3.078 -10.778 -2.399 1.00 97.94 178 LYS A O 1
ATOM 1339 N N . GLY A 1 179 ? -4.925 -11.564 -1.370 1.00 97.81 179 GLY A N 1
ATOM 1340 C CA . GLY A 1 179 ? -5.893 -10.638 -1.967 1.00 97.81 179 GLY A CA 1
ATOM 1341 C C . GLY A 1 179 ? -5.890 -9.265 -1.297 1.00 97.81 179 GLY A C 1
ATOM 1342 O O . GLY A 1 179 ? -5.135 -9.032 -0.354 1.00 97.81 179 GLY A O 1
ATOM 1343 N N . HIS A 1 180 ? -6.727 -8.355 -1.794 1.00 98.50 180 HIS A N 1
ATOM 1344 C CA . HIS A 1 180 ? -6.947 -7.054 -1.161 1.00 98.50 180 HIS A CA 1
ATOM 1345 C C . HIS A 1 180 ? -7.661 -7.217 0.189 1.00 98.50 180 HIS A C 1
ATOM 1347 O O . HIS A 1 180 ? -8.437 -8.154 0.383 1.00 98.50 180 HIS A O 1
ATOM 1353 N N . LEU A 1 181 ? -7.430 -6.288 1.119 1.00 98.44 181 LEU A N 1
ATOM 1354 C CA . LEU A 1 181 ? -8.230 -6.173 2.334 1.00 98.44 181 LEU A CA 1
ATOM 1355 C C . LEU A 1 181 ? -9.666 -5.785 1.955 1.00 98.44 181 LEU A C 1
ATOM 1357 O O . LEU A 1 181 ? -9.952 -4.622 1.669 1.00 98.44 181 LEU A O 1
ATOM 1361 N N . ASP A 1 182 ? -10.561 -6.768 1.949 1.00 98.12 182 ASP A N 1
ATOM 1362 C CA . ASP A 1 182 ? -11.950 -6.598 1.520 1.00 98.12 182 ASP A CA 1
ATOM 1363 C C . ASP A 1 182 ? -12.939 -7.378 2.407 1.00 98.12 182 ASP A C 1
ATOM 1365 O O . ASP A 1 182 ? -13.518 -8.377 1.979 1.00 98.12 182 ASP A O 1
ATOM 1369 N N . PRO A 1 183 ? -13.156 -6.954 3.666 1.00 97.31 183 PRO A N 1
ATOM 1370 C CA . PRO A 1 183 ? -14.070 -7.661 4.566 1.00 97.31 183 PRO A CA 1
ATOM 1371 C C . PRO A 1 183 ? -15.537 -7.625 4.121 1.00 97.31 183 PRO A C 1
ATOM 1373 O O . PRO A 1 183 ? -16.321 -8.491 4.504 1.00 97.31 183 PRO A O 1
ATOM 1376 N N . ALA A 1 184 ? -15.911 -6.629 3.313 1.00 95.88 184 ALA A N 1
ATOM 1377 C CA . ALA A 1 184 ? -17.250 -6.486 2.751 1.00 95.88 184 ALA A CA 1
ATOM 1378 C C . ALA A 1 184 ? -17.476 -7.359 1.501 1.00 95.88 184 ALA A C 1
ATOM 1380 O O . ALA A 1 184 ? -18.601 -7.419 1.010 1.00 95.88 184 ALA A O 1
ATOM 1381 N N . ASN A 1 185 ? -16.440 -8.058 1.016 1.00 96.44 185 ASN A N 1
ATOM 1382 C CA . ASN A 1 185 ? -16.470 -8.888 -0.191 1.00 96.44 185 ASN A CA 1
ATOM 1383 C C . ASN A 1 185 ? -17.001 -8.136 -1.425 1.00 96.44 185 ASN A C 1
ATOM 1385 O O . ASN A 1 185 ? -17.780 -8.683 -2.206 1.00 96.44 185 ASN A O 1
ATOM 1389 N N . VAL A 1 186 ? -16.583 -6.879 -1.600 1.00 96.75 186 VAL A N 1
ATOM 1390 C CA . VAL A 1 186 ? -16.925 -6.056 -2.774 1.00 96.75 186 VAL A CA 1
ATOM 1391 C C . VAL A 1 186 ? -16.375 -6.686 -4.063 1.00 96.75 186 VAL A C 1
ATOM 1393 O O . VAL A 1 186 ? -17.044 -6.694 -5.096 1.00 96.75 186 VAL A O 1
ATOM 1396 N N . GLY A 1 187 ? -15.178 -7.272 -3.985 1.00 94.56 187 GLY A N 1
ATOM 1397 C CA . GLY A 1 187 ? -14.502 -7.983 -5.065 1.00 94.56 187 GLY A CA 1
ATOM 1398 C C . GLY A 1 187 ? -13.765 -7.080 -6.061 1.00 94.56 187 GLY A C 1
ATOM 1399 O O . GLY A 1 187 ? -14.129 -5.934 -6.302 1.00 94.56 187 GLY A O 1
ATOM 1400 N N . GLU A 1 188 ? -12.727 -7.627 -6.701 1.00 89.50 188 GLU A N 1
ATOM 1401 C CA . GLU A 1 188 ? -11.860 -6.883 -7.637 1.00 89.50 188 GLU A CA 1
ATOM 1402 C C . GLU A 1 188 ? -12.531 -6.514 -8.974 1.00 89.50 188 GLU A C 1
ATOM 1404 O O . GLU A 1 188 ? -12.004 -5.698 -9.730 1.00 89.50 188 GLU A O 1
ATOM 1409 N N . ALA A 1 189 ? -13.657 -7.151 -9.311 1.00 91.06 189 ALA A N 1
ATOM 1410 C CA . ALA A 1 189 ? -14.410 -6.851 -10.530 1.00 91.06 189 ALA A CA 1
ATOM 1411 C C . ALA A 1 189 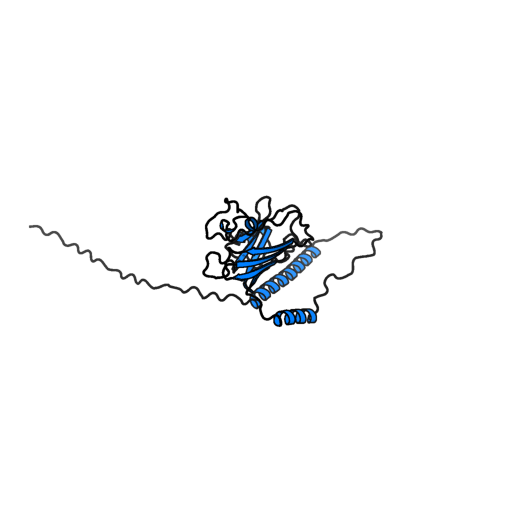? -15.227 -5.555 -10.406 1.00 91.06 189 ALA A C 1
ATOM 1413 O O . ALA A 1 189 ? -15.589 -4.955 -11.419 1.00 91.06 189 ALA A O 1
ATOM 1414 N N . PHE A 1 190 ? -15.525 -5.132 -9.176 1.00 93.50 190 PHE A N 1
ATOM 1415 C CA . PHE A 1 190 ? -16.213 -3.882 -8.912 1.00 93.50 190 PHE A CA 1
ATOM 1416 C C . PHE A 1 190 ? -15.240 -2.710 -9.070 1.00 93.50 190 PHE A C 1
ATOM 1418 O O . PHE A 1 190 ? -14.166 -2.683 -8.470 1.00 93.50 190 PHE A O 1
ATOM 1425 N N . VAL A 1 191 ? -15.621 -1.723 -9.880 1.00 94.44 191 VAL A N 1
ATOM 1426 C CA . VAL A 1 191 ? -14.839 -0.496 -10.050 1.00 94.44 191 VAL A CA 1
ATOM 1427 C C . VAL A 1 191 ? -15.219 0.475 -8.939 1.00 94.44 191 VAL A C 1
ATOM 1429 O O . VAL A 1 191 ? -16.363 0.920 -8.872 1.00 94.44 191 VAL A O 1
ATOM 1432 N N . CYS A 1 192 ? -14.257 0.806 -8.079 1.00 97.00 192 CYS A N 1
ATOM 1433 C CA . CYS A 1 192 ? -14.441 1.797 -7.026 1.00 97.00 192 CYS A CA 1
ATOM 1434 C C . CYS A 1 192 ? -14.837 3.166 -7.603 1.00 97.00 192 CYS A C 1
ATOM 1436 O O . CYS A 1 192 ? -14.188 3.684 -8.513 1.00 97.00 192 CYS A O 1
ATOM 1438 N N . ASP A 1 193 ? -15.894 3.756 -7.044 1.00 96.38 193 ASP A N 1
ATOM 1439 C CA . ASP A 1 193 ? -16.312 5.131 -7.311 1.00 96.38 193 ASP A CA 1
ATOM 1440 C C . ASP A 1 193 ? -15.619 6.060 -6.304 1.00 96.38 193 ASP A C 1
ATOM 1442 O O . ASP A 1 193 ? -15.912 6.026 -5.104 1.00 96.38 193 ASP A O 1
ATOM 1446 N N . SER A 1 194 ? -14.701 6.903 -6.785 1.00 96.00 194 SER A N 1
ATOM 1447 C CA . SER A 1 194 ? -13.949 7.833 -5.940 1.00 96.00 194 SER A CA 1
ATOM 1448 C C . SER A 1 194 ? -14.840 8.869 -5.253 1.00 96.00 194 SER A C 1
ATOM 1450 O O . SER A 1 194 ? -14.449 9.390 -4.210 1.00 96.00 194 SER A O 1
ATOM 1452 N N . GLU A 1 195 ? -16.042 9.144 -5.761 1.00 96.56 195 GLU A N 1
ATOM 1453 C CA . GLU A 1 195 ? -17.014 10.025 -5.100 1.00 96.56 195 GLU A CA 1
ATOM 1454 C C . GLU A 1 195 ? -17.801 9.291 -4.000 1.00 96.56 195 GLU A C 1
ATOM 1456 O O . GLU A 1 195 ? -18.364 9.913 -3.099 1.00 96.56 195 GLU A O 1
ATOM 1461 N N . LYS A 1 196 ? -17.797 7.950 -4.019 1.00 95.69 196 LYS A N 1
ATOM 1462 C CA . LYS A 1 196 ? -18.493 7.071 -3.063 1.00 95.69 196 LYS A CA 1
ATOM 1463 C C . LYS A 1 196 ? -17.554 6.023 -2.461 1.00 95.69 196 LYS A C 1
ATOM 1465 O O . LYS A 1 196 ? -17.861 4.832 -2.424 1.00 95.69 196 LYS A O 1
ATOM 1470 N N . LYS A 1 197 ? -16.436 6.493 -1.901 1.00 96.94 197 LYS A N 1
ATOM 1471 C CA . LYS A 1 197 ? -15.346 5.678 -1.321 1.00 96.94 197 LYS A CA 1
ATOM 1472 C C . LYS A 1 197 ? -15.793 4.576 -0.348 1.00 96.94 197 LYS A C 1
ATOM 1474 O O . LYS A 1 197 ? -15.131 3.547 -0.259 1.00 96.94 197 LYS A O 1
ATOM 1479 N N . GLY A 1 198 ? -16.906 4.770 0.366 1.00 94.81 198 GLY A N 1
ATOM 1480 C CA . GLY A 1 198 ? -17.450 3.777 1.300 1.00 94.81 198 GLY A CA 1
ATOM 1481 C C . GLY A 1 198 ? -18.016 2.511 0.648 1.00 94.81 198 GLY A C 1
ATOM 1482 O O . GLY A 1 198 ? -18.231 1.532 1.351 1.00 94.81 198 GLY A O 1
ATOM 1483 N N . GLY A 1 199 ? -18.252 2.517 -0.670 1.00 94.75 199 GLY A N 1
ATOM 1484 C CA . GLY A 1 199 ? -18.639 1.326 -1.436 1.00 94.75 199 GLY A CA 1
ATOM 1485 C C . GLY A 1 199 ? -17.458 0.534 -2.003 1.00 94.75 199 GLY A C 1
ATOM 1486 O O . GLY A 1 199 ? -17.671 -0.484 -2.652 1.00 94.75 199 GLY A O 1
ATOM 1487 N N . CYS A 1 200 ? -16.227 1.002 -1.804 1.00 97.94 200 CYS A N 1
ATOM 1488 C CA . CYS A 1 200 ? -15.024 0.350 -2.311 1.00 97.94 200 CYS A CA 1
ATOM 1489 C C . CYS A 1 200 ? -14.471 -0.660 -1.303 1.00 97.94 200 CYS A C 1
ATOM 1491 O O . CYS A 1 200 ? -14.801 -0.617 -0.117 1.00 97.94 200 CYS A O 1
ATOM 1493 N N . GLN A 1 201 ? -13.565 -1.532 -1.754 1.00 98.44 201 GLN A N 1
ATOM 1494 C CA . GLN A 1 201 ? -12.806 -2.388 -0.840 1.00 98.44 201 GLN A CA 1
ATOM 1495 C C . GLN A 1 201 ? -12.067 -1.521 0.189 1.00 98.44 201 GLN A C 1
ATOM 1497 O O . GLN A 1 201 ? -11.533 -0.457 -0.145 1.00 98.44 201 GLN A O 1
ATOM 1502 N N . ALA A 1 202 ? -11.996 -1.980 1.439 1.00 98.12 202 ALA A N 1
ATOM 1503 C CA . ALA A 1 202 ? -11.306 -1.254 2.505 1.00 98.12 202 ALA A CA 1
ATOM 1504 C C . ALA A 1 202 ? -9.851 -0.933 2.114 1.00 98.12 202 ALA A C 1
ATOM 1506 O O . ALA A 1 202 ? -9.409 0.208 2.246 1.00 98.12 202 ALA A O 1
ATOM 1507 N N . GLY A 1 203 ? -9.151 -1.908 1.529 1.00 98.31 203 GLY A N 1
ATOM 1508 C CA . GLY A 1 203 ? -7.773 -1.778 1.068 1.00 98.31 203 GLY A CA 1
ATOM 1509 C C . GLY A 1 203 ? -7.562 -1.098 -0.286 1.00 98.31 203 GLY A C 1
ATOM 1510 O O . GLY A 1 203 ? -6.404 -0.908 -0.657 1.00 98.31 203 GLY A O 1
ATOM 1511 N N . ASP A 1 204 ? -8.612 -0.724 -1.026 1.00 98.44 204 ASP A N 1
ATOM 1512 C CA . ASP A 1 204 ? -8.470 -0.111 -2.355 1.00 98.44 204 ASP A CA 1
ATOM 1513 C C . ASP A 1 204 ? -8.152 1.392 -2.276 1.00 98.44 204 ASP A C 1
ATOM 1515 O O . ASP A 1 204 ? -8.998 2.257 -2.502 1.00 98.44 204 ASP A O 1
ATOM 1519 N N . LEU A 1 205 ? -6.901 1.714 -1.937 1.00 98.62 205 LEU A N 1
ATOM 1520 C CA . LEU A 1 205 ? -6.416 3.099 -1.893 1.00 98.62 205 LEU A CA 1
ATOM 1521 C C . LEU A 1 205 ? -6.390 3.737 -3.289 1.00 98.62 205 LEU A C 1
ATOM 1523 O O . LEU A 1 205 ? -6.638 4.933 -3.434 1.00 98.62 205 LEU A O 1
ATOM 1527 N N . THR A 1 206 ? -6.141 2.937 -4.326 1.00 97.81 206 THR A N 1
ATOM 1528 C CA . THR A 1 206 ? -6.062 3.420 -5.709 1.00 97.81 206 THR A CA 1
ATOM 1529 C C . THR A 1 206 ? -7.401 3.879 -6.249 1.00 97.81 206 THR A C 1
ATOM 1531 O O . THR A 1 206 ? -7.484 4.952 -6.841 1.00 97.81 206 THR A O 1
ATOM 1534 N N . GLY A 1 207 ? -8.448 3.080 -6.076 1.00 97.50 207 GLY A N 1
ATOM 1535 C CA . GLY A 1 207 ? -9.790 3.446 -6.502 1.00 97.50 207 GLY A CA 1
ATOM 1536 C C . GLY A 1 207 ? -10.305 4.678 -5.763 1.00 97.50 207 GLY A C 1
ATOM 1537 O O . GLY A 1 207 ? -10.967 5.528 -6.355 1.00 97.50 207 GLY A O 1
ATOM 1538 N N . LYS A 1 208 ? -9.947 4.821 -4.481 1.00 98.31 208 LYS A N 1
ATOM 1539 C CA . LYS A 1 208 ? -10.383 5.944 -3.643 1.00 98.31 208 LYS A CA 1
ATOM 1540 C C . LYS A 1 208 ? -9.637 7.250 -3.944 1.00 98.31 208 LYS A C 1
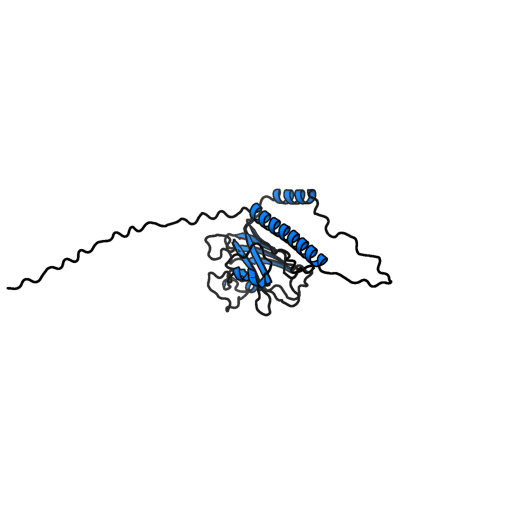ATOM 1542 O O . LYS A 1 208 ? -10.284 8.297 -4.017 1.00 98.31 208 LYS A O 1
ATOM 1547 N N . TYR A 1 209 ? -8.309 7.210 -4.088 1.00 98.00 209 TYR A N 1
ATOM 1548 C CA . TYR A 1 209 ? -7.451 8.412 -4.134 1.00 98.00 209 TYR A CA 1
ATOM 1549 C C . TYR A 1 209 ? -6.656 8.581 -5.429 1.00 98.00 209 TYR A C 1
ATOM 1551 O O . TYR A 1 209 ? -5.974 9.586 -5.603 1.00 98.00 209 TYR A O 1
ATOM 1559 N N . GLY A 1 210 ? -6.765 7.636 -6.359 1.00 97.44 210 GLY A N 1
ATOM 1560 C CA . GLY A 1 210 ? -6.085 7.676 -7.645 1.00 97.44 210 GLY A CA 1
ATOM 1561 C C . GLY A 1 210 ? -4.811 6.833 -7.702 1.00 97.44 210 GLY A C 1
ATOM 1562 O O . GLY A 1 210 ? -4.250 6.387 -6.700 1.00 97.44 210 GLY A O 1
ATOM 1563 N N . LYS A 1 211 ? -4.362 6.601 -8.937 1.00 97.69 211 LYS A N 1
ATOM 1564 C CA . LYS A 1 211 ? -3.131 5.868 -9.259 1.00 97.69 211 LYS A CA 1
ATOM 1565 C C . LYS A 1 211 ? -1.902 6.757 -9.114 1.00 97.69 211 LYS A C 1
ATOM 1567 O O . LYS A 1 211 ? -1.971 7.962 -9.347 1.00 97.69 211 LYS A O 1
ATOM 1572 N N . ILE A 1 212 ? -0.748 6.135 -8.888 1.00 96.75 212 ILE A N 1
ATOM 1573 C CA . ILE A 1 212 ? 0.542 6.806 -9.070 1.00 96.75 212 ILE A CA 1
ATOM 1574 C C . ILE A 1 212 ? 0.741 7.025 -10.581 1.00 96.75 212 ILE A C 1
ATOM 1576 O O . ILE A 1 212 ? 0.704 6.049 -11.341 1.00 96.75 212 ILE A O 1
ATOM 1580 N N . PRO A 1 213 ? 0.917 8.267 -11.061 1.00 95.00 213 PRO A N 1
ATOM 1581 C CA . PRO A 1 213 ? 0.906 8.543 -12.491 1.00 95.00 213 PRO A CA 1
ATOM 1582 C C . PRO A 1 213 ? 2.177 8.042 -13.188 1.00 95.00 213 PRO A C 1
ATOM 1584 O O . PRO A 1 213 ? 3.275 8.119 -12.642 1.00 95.00 213 PRO A O 1
ATOM 1587 N N . ALA A 1 214 ? 2.034 7.584 -14.436 1.00 91.31 214 ALA A N 1
ATOM 1588 C CA . ALA A 1 214 ? 3.157 7.140 -15.273 1.00 91.31 214 ALA A CA 1
ATOM 1589 C C . ALA A 1 214 ? 4.138 8.273 -15.630 1.00 91.31 214 ALA A C 1
ATOM 1591 O O . ALA A 1 214 ? 5.260 8.019 -16.043 1.00 91.31 214 ALA A O 1
ATOM 1592 N N . SER A 1 215 ? 3.724 9.534 -15.472 1.00 89.25 215 SER A N 1
ATOM 1593 C CA . SER A 1 215 ? 4.549 10.706 -15.772 1.00 89.25 215 SER A CA 1
ATOM 1594 C C . SER A 1 215 ? 5.632 10.994 -14.726 1.00 89.25 215 SER A C 1
ATOM 1596 O O . SER A 1 215 ? 6.436 11.901 -14.937 1.00 89.25 215 SER A O 1
ATOM 1598 N N . ILE A 1 216 ? 5.638 10.287 -13.588 1.00 87.50 216 ILE A N 1
ATOM 1599 C CA . ILE A 1 216 ? 6.695 10.415 -12.579 1.00 87.50 216 ILE A CA 1
ATOM 1600 C C . ILE A 1 216 ? 7.957 9.752 -13.120 1.00 87.50 216 ILE A C 1
ATOM 1602 O O . ILE A 1 216 ? 7.981 8.545 -13.347 1.00 87.50 216 ILE A O 1
ATOM 1606 N N . LYS A 1 217 ? 9.016 10.544 -13.297 1.00 86.69 217 LYS A N 1
ATOM 1607 C CA . LYS A 1 217 ? 10.332 10.020 -13.670 1.00 86.69 217 LYS A CA 1
ATOM 1608 C C . LYS A 1 217 ? 10.922 9.211 -12.520 1.00 86.69 217 LYS A C 1
ATOM 1610 O O . LYS A 1 217 ? 10.696 9.528 -11.354 1.00 86.69 217 LYS A O 1
ATOM 1615 N N . SER A 1 218 ? 11.766 8.239 -12.835 1.00 83.75 218 SER A N 1
ATOM 1616 C CA . SER A 1 218 ? 12.462 7.394 -11.854 1.00 83.75 218 SER A CA 1
ATOM 1617 C C . SER A 1 218 ? 13.249 8.201 -10.804 1.00 83.75 218 SER A C 1
ATOM 1619 O O . SER A 1 218 ? 13.293 7.840 -9.629 1.00 83.75 218 SER A O 1
ATOM 1621 N N . SER A 1 219 ? 13.804 9.354 -11.186 1.00 80.94 219 SER A N 1
ATOM 1622 C CA . SER A 1 219 ? 14.520 10.268 -10.284 1.00 80.94 219 SER A CA 1
ATOM 1623 C C . SER A 1 219 ? 13.624 11.186 -9.442 1.00 80.94 219 SER A C 1
ATOM 1625 O O . SER A 1 219 ? 14.127 11.915 -8.585 1.00 80.94 219 SER A O 1
ATOM 1627 N N . GLN A 1 220 ? 12.312 11.195 -9.680 1.00 86.69 220 GLN A N 1
ATOM 1628 C CA . GLN A 1 220 ? 11.362 12.049 -8.975 1.00 86.69 220 GLN A CA 1
ATOM 1629 C C . GLN A 1 220 ? 10.708 11.314 -7.805 1.00 86.69 220 GLN A C 1
ATOM 1631 O O . GLN A 1 220 ? 10.454 10.111 -7.846 1.00 86.69 220 GLN A O 1
ATOM 1636 N N . VAL A 1 221 ? 10.393 12.082 -6.762 1.00 90.12 221 VAL A N 1
ATOM 1637 C CA . VAL A 1 221 ? 9.614 11.598 -5.622 1.00 90.12 221 VAL A CA 1
ATOM 1638 C C . VAL A 1 221 ? 8.137 11.838 -5.916 1.00 90.12 221 VAL A C 1
ATOM 1640 O O . VAL A 1 221 ? 7.706 12.989 -6.001 1.00 90.12 221 VAL A O 1
ATOM 1643 N N . TYR A 1 222 ? 7.362 10.766 -6.030 1.00 94.62 222 TYR A N 1
ATOM 1644 C CA . TYR A 1 222 ? 5.912 10.827 -5.921 1.00 94.62 222 TYR A CA 1
ATOM 1645 C C . TYR A 1 222 ? 5.529 11.108 -4.468 1.00 94.62 222 TYR A C 1
ATOM 1647 O O . TYR A 1 222 ? 6.019 10.442 -3.551 1.00 94.62 222 TYR A O 1
ATOM 1655 N N . LYS A 1 223 ? 4.671 12.108 -4.265 1.00 93.94 223 LYS A N 1
ATOM 1656 C CA . LYS A 1 223 ? 4.167 12.507 -2.953 1.00 93.94 223 LYS A CA 1
ATOM 1657 C C . LYS A 1 223 ? 2.671 12.715 -3.038 1.00 93.94 223 LYS A C 1
ATOM 1659 O O . LYS A 1 223 ? 2.236 13.429 -3.933 1.00 93.94 223 LYS A O 1
ATOM 1664 N N . GLU A 1 224 ? 1.940 12.152 -2.090 1.00 96.12 224 GLU A N 1
ATOM 1665 C CA . GLU A 1 224 ? 0.498 12.347 -1.970 1.00 96.12 224 GLU A CA 1
ATOM 1666 C C . GLU A 1 224 ? 0.081 12.273 -0.502 1.00 96.12 224 GLU A C 1
ATOM 1668 O O . GLU A 1 224 ? 0.709 11.557 0.283 1.00 96.12 224 GLU A O 1
ATOM 1673 N N . VAL A 1 225 ? -0.955 13.024 -0.125 1.00 96.75 225 VAL A N 1
ATOM 1674 C CA . VAL A 1 225 ? -1.500 13.013 1.236 1.00 96.75 225 VAL A CA 1
ATOM 1675 C C . VAL A 1 225 ? -3.021 13.068 1.189 1.00 96.75 225 VAL A C 1
ATOM 1677 O O . VAL A 1 225 ? -3.584 13.964 0.566 1.00 96.75 225 VAL A O 1
ATOM 1680 N N . TYR A 1 226 ? -3.687 12.158 1.895 1.00 98.06 226 TYR A N 1
ATOM 1681 C CA . TYR A 1 226 ? -5.150 12.105 1.969 1.00 98.06 226 TYR A CA 1
ATOM 1682 C C . TYR A 1 226 ? -5.638 11.484 3.282 1.00 98.06 226 TYR A C 1
ATOM 1684 O O . TYR A 1 226 ? -4.885 10.817 3.988 1.00 98.06 226 TYR A O 1
ATOM 1692 N N . ASP A 1 227 ? -6.916 11.691 3.601 1.00 97.12 227 ASP A N 1
ATOM 1693 C CA . ASP A 1 227 ? -7.564 11.113 4.780 1.00 97.12 227 ASP A CA 1
ATOM 1694 C C . ASP A 1 227 ? -8.378 9.868 4.394 1.00 97.12 227 ASP A C 1
ATOM 1696 O O . ASP A 1 227 ? -9.377 9.975 3.681 1.00 97.12 227 ASP A O 1
ATOM 1700 N N . GLU A 1 228 ? -7.987 8.699 4.906 1.00 97.56 228 GLU A N 1
ATOM 1701 C CA . GLU A 1 228 ? -8.673 7.419 4.715 1.00 97.56 228 GLU A CA 1
ATOM 1702 C C . GLU A 1 228 ? -9.559 7.074 5.914 1.00 97.56 228 GLU A C 1
ATOM 1704 O O . GLU A 1 228 ? -9.116 7.086 7.062 1.00 97.56 228 GLU A O 1
ATOM 1709 N N . LYS A 1 229 ? -10.833 6.768 5.642 1.00 96.12 229 LYS A N 1
ATOM 1710 C CA . LYS A 1 229 ? -11.890 6.615 6.661 1.00 96.12 229 LYS A CA 1
ATOM 1711 C C . LYS A 1 229 ? -12.505 5.214 6.733 1.00 96.12 229 LYS A C 1
ATOM 1713 O O . LYS A 1 229 ? -13.481 5.025 7.452 1.00 96.12 229 LYS A O 1
ATOM 1718 N N . TYR A 1 230 ? -11.991 4.255 5.963 1.00 96.00 230 TYR A N 1
ATOM 1719 C CA . TYR A 1 230 ? -12.560 2.910 5.839 1.00 96.00 230 TYR A CA 1
ATOM 1720 C C . TYR A 1 230 ? -11.530 1.813 6.145 1.00 96.00 230 TYR A C 1
ATOM 1722 O O . TYR A 1 230 ? -11.654 0.686 5.669 1.00 96.00 230 TYR A O 1
ATOM 1730 N N . ILE A 1 231 ? -10.525 2.141 6.961 1.00 96.19 231 ILE A N 1
ATOM 1731 C CA . ILE A 1 231 ? -9.550 1.207 7.536 1.00 96.19 231 ILE A CA 1
ATOM 1732 C C . ILE A 1 231 ? -9.508 1.404 9.051 1.00 96.19 231 ILE A C 1
ATOM 1734 O O . ILE A 1 231 ? -9.784 2.497 9.537 1.00 96.19 231 ILE A O 1
ATOM 1738 N N . SER A 1 232 ? -9.141 0.373 9.808 1.00 92.69 232 SER A N 1
ATOM 1739 C CA . SER A 1 232 ? -9.076 0.453 11.270 1.00 92.69 232 SER A CA 1
ATOM 1740 C C . SER A 1 232 ? -7.720 0.020 11.821 1.00 92.69 232 SER A C 1
ATOM 1742 O O . SER A 1 232 ? -7.085 -0.891 11.301 1.00 92.69 232 SER A O 1
ATOM 1744 N N . TRP A 1 233 ? -7.263 0.645 12.903 1.00 88.06 233 TRP A N 1
ATOM 1745 C CA . 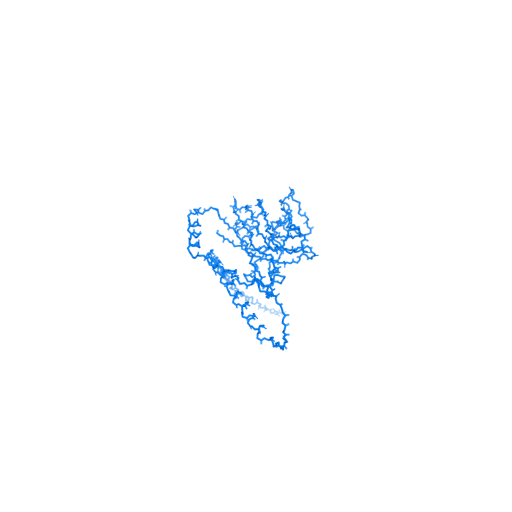TRP A 1 233 ? -6.119 0.145 13.680 1.00 88.06 233 TRP A CA 1
ATOM 1746 C C . TRP A 1 233 ? -6.561 -0.600 14.948 1.00 88.06 233 TRP A C 1
ATOM 1748 O O . TRP A 1 233 ? -5.735 -1.024 15.754 1.00 88.06 233 TRP A O 1
ATOM 1758 N N . LYS A 1 234 ? -7.867 -0.833 15.107 1.00 86.88 234 LYS A N 1
ATOM 1759 C CA . LYS A 1 234 ? -8.426 -1.683 16.153 1.00 86.88 234 LYS A CA 1
ATOM 1760 C C . LYS A 1 234 ? -8.323 -3.146 15.730 1.00 86.88 234 LYS A C 1
ATOM 1762 O O . LYS A 1 234 ? -8.980 -3.561 14.784 1.00 86.88 234 LYS A O 1
ATOM 1767 N N . ALA A 1 235 ? -7.543 -3.944 16.457 1.00 84.88 235 ALA A N 1
ATOM 1768 C CA . ALA A 1 235 ? -7.278 -5.348 16.110 1.00 84.88 235 ALA A CA 1
ATOM 1769 C C . ALA A 1 235 ? -8.534 -6.238 16.006 1.00 84.88 235 ALA A C 1
ATOM 1771 O O . ALA A 1 235 ? -8.491 -7.280 15.358 1.00 84.88 235 ALA A O 1
ATOM 1772 N N . SER A 1 236 ? -9.641 -5.848 16.645 1.00 85.38 236 SER A N 1
ATOM 1773 C CA . SER A 1 236 ? -10.922 -6.560 16.578 1.00 85.38 236 SER A CA 1
ATOM 1774 C C . SER A 1 236 ? -11.825 -6.140 15.414 1.00 85.38 236 SER A C 1
ATOM 1776 O O . SER A 1 236 ? -12.849 -6.783 15.196 1.00 85.38 236 SER A O 1
ATOM 1778 N N . ASP A 1 237 ? -11.481 -5.080 14.680 1.00 92.06 237 ASP A N 1
ATOM 1779 C CA . ASP A 1 237 ? -12.248 -4.623 13.522 1.00 92.06 237 ASP A CA 1
ATOM 1780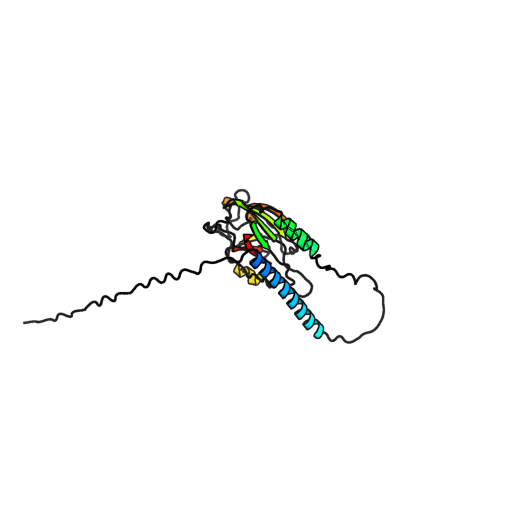 C C . ASP A 1 237 ? -11.880 -5.434 12.272 1.00 92.06 237 ASP A C 1
ATOM 1782 O O . ASP A 1 237 ? -10.717 -5.767 12.035 1.00 92.06 237 ASP A O 1
ATOM 1786 N N . ALA A 1 238 ? -12.866 -5.747 11.432 1.00 94.56 238 ALA A N 1
ATOM 1787 C CA . ALA A 1 238 ? -12.625 -6.520 10.219 1.00 94.56 238 ALA A CA 1
ATOM 1788 C C . ALA A 1 238 ? -11.718 -5.772 9.219 1.00 94.56 238 ALA A C 1
ATOM 1790 O O . ALA A 1 238 ? -10.931 -6.398 8.506 1.00 94.56 238 ALA A O 1
ATOM 1791 N N . ASN A 1 239 ? -11.771 -4.435 9.215 1.00 96.06 239 ASN A N 1
ATOM 1792 C CA . ASN A 1 239 ? -10.923 -3.551 8.415 1.00 96.06 239 ASN A CA 1
ATOM 1793 C C . ASN A 1 239 ? -9.572 -3.252 9.086 1.00 96.06 239 ASN A C 1
ATOM 1795 O O . ASN A 1 239 ? -8.896 -2.297 8.690 1.00 96.06 239 ASN A O 1
ATOM 1799 N N . PHE A 1 240 ? -9.170 -4.027 10.101 1.00 95.19 240 PHE A N 1
ATOM 1800 C CA . PHE A 1 240 ? -7.870 -3.881 10.748 1.00 95.19 240 PHE A CA 1
ATOM 1801 C C . PHE A 1 240 ? -6.743 -3.948 9.712 1.00 95.19 240 PHE A C 1
ATOM 1803 O O . PHE A 1 240 ? -6.599 -4.990 9.082 1.00 95.19 240 PHE A O 1
ATOM 1810 N N . PHE A 1 241 ? -5.961 -2.884 9.503 1.00 95.44 241 PHE A N 1
ATOM 1811 C CA . PHE A 1 241 ? -4.944 -2.831 8.434 1.00 95.44 241 PHE A CA 1
ATOM 1812 C C . PHE A 1 241 ? -3.501 -2.988 8.927 1.00 95.44 241 PHE A C 1
ATOM 1814 O O . PHE A 1 241 ? -2.614 -3.354 8.154 1.00 95.44 241 PHE A O 1
ATOM 1821 N N . VAL A 1 242 ? -3.248 -2.714 10.207 1.00 91.06 242 VAL A N 1
ATOM 1822 C CA . VAL A 1 242 ? -1.931 -2.916 10.821 1.00 91.06 242 VAL A CA 1
ATOM 1823 C C . VAL A 1 242 ? -1.581 -4.404 10.768 1.00 91.06 242 VAL A C 1
ATOM 1825 O O . VAL A 1 242 ? -2.470 -5.254 10.773 1.00 91.06 242 VAL A O 1
ATOM 1828 N N . ASN A 1 243 ? -0.288 -4.743 10.705 1.00 88.31 243 ASN A N 1
ATOM 1829 C CA . ASN A 1 243 ? 0.181 -6.130 10.612 1.00 88.31 243 ASN A CA 1
ATOM 1830 C C . ASN A 1 243 ? -0.223 -6.830 9.296 1.00 88.31 243 ASN A C 1
ATOM 1832 O O . ASN A 1 243 ? -0.176 -8.055 9.208 1.00 88.31 243 ASN A O 1
ATOM 1836 N N . ARG A 1 244 ? -0.590 -6.063 8.265 1.00 97.12 244 ARG A N 1
ATOM 1837 C CA . ARG A 1 244 ? -0.770 -6.537 6.887 1.00 97.12 244 ARG A CA 1
ATOM 1838 C C . ARG A 1 244 ? 0.306 -5.956 5.975 1.00 97.12 244 ARG A C 1
ATOM 1840 O O . ARG A 1 244 ? 1.358 -5.557 6.467 1.00 97.12 244 ARG A O 1
ATOM 1847 N N . SER A 1 245 ? 0.076 -5.899 4.666 1.00 98.38 245 SER A N 1
ATOM 1848 C CA . SER A 1 245 ? 1.030 -5.332 3.711 1.00 98.38 245 SER A CA 1
ATOM 1849 C C . SER A 1 245 ? 0.386 -4.356 2.730 1.00 98.38 245 SER A C 1
ATOM 1851 O O . SER A 1 245 ? -0.810 -4.430 2.459 1.00 98.38 245 SER A O 1
ATOM 1853 N N . ILE A 1 246 ? 1.194 -3.444 2.188 1.00 98.62 246 ILE A N 1
ATOM 1854 C CA . ILE A 1 246 ? 0.884 -2.720 0.953 1.00 98.62 246 ILE A CA 1
ATOM 1855 C C . ILE A 1 246 ? 1.584 -3.419 -0.205 1.00 98.62 246 ILE A C 1
ATOM 1857 O O . ILE A 1 246 ? 2.751 -3.795 -0.083 1.00 98.62 246 ILE A O 1
ATOM 1861 N N . VAL A 1 247 ? 0.902 -3.529 -1.342 1.00 98.50 247 VAL A N 1
ATOM 1862 C CA . VAL A 1 247 ? 1.490 -3.958 -2.615 1.00 98.50 247 VAL A CA 1
ATOM 1863 C C . VAL A 1 247 ? 1.287 -2.864 -3.652 1.00 98.50 247 VAL A C 1
ATOM 1865 O O . VAL A 1 247 ? 0.211 -2.281 -3.729 1.00 98.50 247 VAL A O 1
ATOM 1868 N N . ILE A 1 248 ? 2.317 -2.605 -4.456 1.00 98.31 248 ILE A N 1
ATOM 1869 C CA . ILE A 1 248 ? 2.281 -1.731 -5.631 1.00 98.31 248 ILE A CA 1
ATOM 1870 C C . ILE A 1 248 ? 2.269 -2.618 -6.878 1.00 98.31 248 ILE A C 1
ATOM 1872 O O . ILE A 1 248 ? 3.055 -3.564 -6.982 1.00 98.31 248 ILE A O 1
ATOM 1876 N N . HIS A 1 249 ? 1.403 -2.299 -7.834 1.00 97.56 249 HIS A N 1
ATOM 1877 C CA . HIS A 1 249 ? 1.190 -3.047 -9.062 1.00 97.56 249 HIS A CA 1
ATOM 1878 C C . HIS A 1 249 ? 1.455 -2.206 -10.310 1.00 97.56 249 HIS A C 1
ATOM 1880 O O . HIS A 1 249 ? 1.096 -1.029 -10.366 1.00 97.56 249 HIS A O 1
ATOM 1886 N N . GLU A 1 250 ? 2.019 -2.835 -11.338 1.00 96.06 250 GLU A N 1
ATOM 1887 C CA . GLU A 1 250 ? 2.135 -2.259 -12.681 1.00 96.06 250 GLU A CA 1
ATOM 1888 C C . GLU A 1 250 ? 0.831 -2.338 -13.487 1.00 96.06 250 GLU A C 1
ATOM 1890 O O . GLU A 1 250 ? -0.051 -3.154 -13.214 1.00 96.06 250 GLU A O 1
ATOM 1895 N N . ALA A 1 251 ? 0.722 -1.505 -14.523 1.00 95.81 251 ALA A N 1
ATOM 1896 C CA . ALA A 1 251 ? -0.495 -1.370 -15.317 1.00 95.81 251 ALA A CA 1
ATOM 1897 C C . ALA A 1 251 ? -0.755 -2.543 -16.276 1.00 95.81 251 ALA A C 1
ATOM 1899 O O . ALA A 1 251 ? -1.910 -2.915 -16.477 1.00 95.81 251 ALA A O 1
ATOM 1900 N N . SER A 1 252 ? 0.295 -3.108 -16.881 1.00 93.00 252 SER A N 1
ATOM 1901 C CA . SER A 1 252 ? 0.188 -4.019 -18.034 1.00 93.00 252 SER A CA 1
ATOM 1902 C C . SER A 1 252 ? -0.521 -5.338 -17.710 1.00 93.00 252 SER A C 1
ATOM 1904 O O . SER A 1 252 ? -1.324 -5.829 -18.500 1.00 93.00 252 SER A O 1
ATOM 1906 N N . ASN A 1 253 ? -0.236 -5.908 -16.541 1.00 92.44 253 ASN A N 1
ATOM 1907 C CA . ASN A 1 253 ? -0.725 -7.223 -16.124 1.00 92.44 253 ASN A CA 1
ATOM 1908 C C . ASN A 1 253 ? -1.075 -7.290 -14.626 1.00 92.44 253 ASN A C 1
ATOM 1910 O O . ASN A 1 253 ? -1.238 -8.385 -14.089 1.00 92.44 253 ASN A O 1
ATOM 1914 N N . LYS A 1 254 ? -1.164 -6.139 -13.941 1.00 94.38 254 LYS A N 1
ATOM 1915 C CA . LYS A 1 254 ? -1.351 -6.048 -12.480 1.00 94.38 254 LYS A CA 1
ATOM 1916 C C . LYS A 1 254 ? -0.248 -6.758 -11.670 1.00 94.38 254 LYS A C 1
ATOM 1918 O O . LYS A 1 254 ? -0.476 -7.153 -10.522 1.00 94.38 254 LYS A O 1
ATOM 1923 N N . GLY A 1 255 ? 0.941 -6.934 -12.245 1.00 95.50 255 GLY A N 1
ATOM 1924 C CA . GLY A 1 255 ? 2.097 -7.557 -11.604 1.00 95.50 255 GLY A CA 1
ATOM 1925 C C . GLY A 1 255 ? 2.543 -6.789 -10.363 1.00 95.50 255 GLY A C 1
ATOM 1926 O O . GLY A 1 255 ? 2.512 -5.563 -10.351 1.00 95.50 255 GLY A O 1
ATOM 1927 N N . ARG A 1 256 ? 2.939 -7.504 -9.304 1.00 96.44 256 ARG A N 1
ATOM 1928 C CA . ARG A 1 256 ? 3.344 -6.931 -8.009 1.00 96.44 256 ARG A CA 1
ATOM 1929 C C . ARG A 1 256 ? 4.813 -6.513 -8.078 1.00 96.44 256 ARG A C 1
ATOM 1931 O O . ARG A 1 256 ? 5.684 -7.371 -8.165 1.00 96.44 256 ARG A O 1
ATOM 1938 N N . ILE A 1 257 ? 5.094 -5.214 -8.067 1.00 94.56 257 ILE A N 1
ATOM 1939 C CA . ILE A 1 257 ? 6.445 -4.680 -8.327 1.00 94.56 257 ILE A CA 1
ATOM 1940 C C . ILE A 1 257 ? 7.191 -4.256 -7.062 1.00 94.56 257 ILE A C 1
ATOM 1942 O O . ILE A 1 257 ? 8.412 -4.122 -7.084 1.00 94.56 257 ILE A O 1
ATOM 1946 N N . ALA A 1 258 ? 6.459 -4.041 -5.972 1.00 95.56 258 ALA A N 1
ATOM 1947 C CA . ALA A 1 258 ? 6.991 -3.753 -4.650 1.00 95.56 258 ALA A CA 1
ATOM 1948 C C . ALA A 1 258 ? 5.936 -4.091 -3.592 1.00 95.56 258 ALA A C 1
ATOM 1950 O O . ALA A 1 258 ? 4.735 -3.989 -3.851 1.00 95.56 258 ALA A O 1
ATOM 1951 N N . CYS A 1 259 ? 6.375 -4.474 -2.398 1.00 97.25 259 CYS A N 1
ATOM 1952 C CA . CYS A 1 259 ? 5.502 -4.680 -1.252 1.00 97.25 259 CYS A CA 1
ATOM 1953 C C . CYS A 1 259 ? 6.247 -4.432 0.057 1.00 97.25 259 CYS A C 1
ATOM 1955 O O . CYS A 1 259 ? 7.469 -4.570 0.115 1.00 97.25 259 CYS A O 1
ATOM 1957 N N . ALA A 1 260 ? 5.500 -4.074 1.097 1.00 96.12 260 ALA A N 1
ATOM 1958 C CA . ALA A 1 260 ? 6.029 -3.811 2.428 1.00 96.12 260 ALA A CA 1
ATOM 1959 C C . ALA A 1 260 ? 4.976 -4.110 3.498 1.00 96.12 260 ALA A C 1
ATOM 1961 O O . ALA A 1 260 ? 3.787 -3.869 3.283 1.00 96.12 260 ALA A O 1
ATOM 1962 N N . ASN A 1 261 ? 5.407 -4.614 4.656 1.00 94.19 261 ASN A N 1
ATOM 1963 C CA . ASN A 1 261 ? 4.531 -4.811 5.811 1.00 94.19 261 ASN A CA 1
ATOM 1964 C C . ASN A 1 261 ? 4.198 -3.472 6.481 1.00 94.19 261 ASN A C 1
ATOM 1966 O O . ASN A 1 261 ? 5.055 -2.598 6.573 1.00 94.19 261 ASN A O 1
ATOM 1970 N N . ILE A 1 262 ? 2.969 -3.339 6.978 1.00 95.44 262 ILE A N 1
ATOM 1971 C CA . ILE A 1 262 ? 2.495 -2.189 7.749 1.00 95.44 262 ILE A CA 1
ATOM 1972 C C . ILE A 1 262 ? 2.778 -2.465 9.227 1.00 95.44 262 ILE A C 1
ATOM 1974 O O . ILE A 1 262 ? 2.115 -3.292 9.863 1.00 95.44 262 ILE A O 1
ATOM 1978 N N . LEU A 1 263 ? 3.782 -1.784 9.767 1.00 87.44 263 LEU A N 1
ATOM 1979 C CA . LEU A 1 263 ? 4.231 -1.904 11.151 1.00 87.44 263 LEU A CA 1
ATOM 1980 C C . LEU A 1 263 ? 3.628 -0.779 11.994 1.00 87.44 263 LEU A C 1
ATOM 1982 O O . LEU A 1 263 ? 3.553 0.349 11.520 1.00 87.44 263 LEU A O 1
ATOM 1986 N N . ALA A 1 264 ? 3.219 -1.073 13.229 1.00 82.81 264 ALA A N 1
ATOM 1987 C CA . ALA A 1 264 ? 2.833 -0.040 14.192 1.00 82.81 264 ALA A CA 1
ATOM 1988 C C . ALA A 1 264 ? 4.075 0.677 14.752 1.00 82.81 264 ALA A C 1
ATOM 1990 O O . ALA A 1 264 ? 5.116 0.041 14.945 1.00 82.81 264 ALA A O 1
ATOM 1991 N N . LEU A 1 265 ? 3.937 1.977 15.016 1.00 69.25 265 LEU A N 1
ATOM 1992 C CA . LEU A 1 265 ? 4.943 2.887 15.566 1.00 69.25 265 LEU A CA 1
ATOM 1993 C C . LEU A 1 265 ? 4.485 3.465 16.907 1.00 69.25 265 LEU A C 1
ATOM 1995 O O . LEU A 1 265 ? 3.312 3.908 16.977 1.00 69.25 265 LEU A O 1
#

Foldseek 3Di:
DDDDDDDDPPPPPPPPPPDPPPPPDPDDDDDDPVRLVVVLVVLVVVLVVVLVVVVVVVVVPDDDDDDDDDDDDPDDDDDDPDDDDPVVVVVVVVVVVVVPPDDAKKKKWFFDQADQDPDDRQFKGDMWMWGDPDQQKTKIKDKIAQDDLPFDQKFKWQADAAFDSNDRDQLPRVCRSPGGLAPVCLDPVDQACLVCNVSDGLTRPCSNPHTNGSPADRGHIDIDIDMRRHAGCPPPDSRNRANGKMFMATDPPRGTRTMGHIHID

pLDDT: mean 70.32, std 26.94, range [27.0, 98.75]

Organism: Taphrina deformans (strain PYCC 5710 / ATCC 11124 / CBS 356.35 / IMI 108563 / JCM 9778 / NBRC 8474) (NCBI:txid1097556)

Radius of gyration: 27.68 Å; chains: 1; bounding box: 90×92×54 Å